Protein AF-A0A9K3L2L5-F1 (afdb_monomer)

Sequence (216 aa):
MDIDNLSIPSSCSAGDVEQVVFTGSSKACSAVPQHVTTTRRAVHFNDDDDTHFVLSRVDYTMEEMSSTWYDRTDLKQMRTTARSEARLLEVGLLHESSTTSVRGLEGRTTEGLKRKRRNRADANNAVFDELDNQEEQGIFDDDALADIYFVFSEHCQATAHMMGMRDANLAKKAAEDMIIDNNGKSELVYTVPLMPNNFVINSLSSPERLVISSAA

Foldseek 3Di:
DDPPDPPDPPPPDPDPPPPPPPPPPDDDDPDDDDDPPPPPPDDDDDPDDDDDDDDDPVRDDPVVLVVDPDDPVRVVVVVVVLLVLLVCVVVVNDDDDPVDDCPPSQCNHPVNVVVVVVLVVQLVVQLVVVVVVCVVVVHDDPVVSVVSSCVSCVVVVVVVVVVVVVVVVVVVVVVVVLVPPPPPDPPPPPPVVPPPPPPPPPPPPDDPDPPDDDDD

Mean predicted aligned error: 14.55 Å

Secondary structure (DSSP, 8-state):
-------------------------------------------PPPS---------GGGS-HHHHHTSSS-HHHHHHHHHHHHHHHHHHHTT-----SS---TT-GGGSHHHHHHHHHHHHHHHHHHHHHHHHHHHHT---HHHHHHHHHHHHHHHHHHHHHHHHHHHHHHHHHHHHTT--TTS------------S-------------------

Solvent-accessible surface area (backbone atoms only — not comparable to full-atom values): 14284 Å² total; per-residue (Å²): 137,84,84,85,76,80,80,73,83,88,71,77,74,85,66,82,75,74,77,79,77,79,80,78,78,82,76,85,78,92,70,88,75,80,84,72,82,68,76,72,88,72,88,76,80,70,92,77,77,88,83,78,89,76,81,53,84,87,73,54,51,72,66,59,60,69,67,45,95,64,57,77,63,52,55,51,47,55,55,48,51,50,48,52,49,17,50,33,40,74,75,66,75,48,66,78,50,100,89,38,75,62,77,89,29,54,73,56,25,70,68,36,40,50,51,55,51,46,49,51,50,54,28,50,48,54,38,49,57,48,51,54,54,28,58,78,68,74,53,87,60,70,64,61,46,51,52,56,34,41,71,54,40,47,66,58,52,53,51,51,51,55,52,50,55,50,51,53,51,51,54,51,49,58,56,55,64,70,68,67,62,76,83,82,69,76,75,82,77,73,68,66,75,74,70,70,92,72,75,72,73,76,72,78,70,74,82,78,79,82,77,82,80,87,77,134

Organism: NCBI:txid303405

pLDDT: mean 78.55, std 21.79, range [32.97, 98.62]

Structure (mmCIF, N/CA/C/O backbone):
data_AF-A0A9K3L2L5-F1
#
_entry.id   AF-A0A9K3L2L5-F1
#
loop_
_atom_site.group_PDB
_atom_site.id
_atom_site.type_symbol
_atom_site.label_atom_id
_atom_site.label_alt_id
_atom_site.label_comp_id
_atom_site.label_asym_id
_atom_site.label_entity_id
_atom_site.label_seq_id
_atom_site.pdbx_PDB_ins_code
_atom_site.Cartn_x
_atom_site.Cartn_y
_atom_site.Cartn_z
_atom_site.occupancy
_atom_site.B_iso_or_equiv
_atom_site.auth_seq_id
_atom_site.auth_comp_id
_atom_site.auth_asym_id
_atom_site.auth_atom_id
_atom_site.pdbx_PDB_model_num
ATOM 1 N N . MET A 1 1 ? 21.023 24.279 -2.230 1.00 39.00 1 MET A N 1
ATOM 2 C CA . MET A 1 1 ? 19.775 24.134 -3.009 1.00 39.00 1 MET A CA 1
ATOM 3 C C . MET A 1 1 ? 18.683 23.939 -1.986 1.00 39.00 1 MET A C 1
ATOM 5 O O . MET A 1 1 ? 18.458 22.820 -1.542 1.00 39.00 1 MET A O 1
ATOM 9 N N . ASP A 1 2 ? 18.133 25.057 -1.536 1.00 32.97 2 ASP A N 1
ATOM 10 C CA . ASP A 1 2 ? 17.200 25.131 -0.419 1.00 32.97 2 ASP A CA 1
ATOM 11 C C . ASP A 1 2 ? 15.801 24.762 -0.923 1.00 32.97 2 ASP A C 1
ATOM 13 O O . ASP A 1 2 ? 15.268 25.410 -1.822 1.00 32.97 2 ASP A O 1
ATOM 17 N N . ILE A 1 3 ? 15.243 23.665 -0.403 1.00 45.94 3 ILE A N 1
ATOM 18 C CA . ILE A 1 3 ? 13.914 23.136 -0.775 1.00 45.94 3 ILE A CA 1
ATOM 19 C C . ILE A 1 3 ? 12.827 23.692 0.173 1.00 45.94 3 ILE A C 1
ATOM 21 O O . ILE A 1 3 ? 11.671 23.279 0.137 1.00 45.94 3 ILE A O 1
ATOM 25 N N . ASP A 1 4 ? 13.158 24.698 0.978 1.00 49.31 4 ASP A N 1
ATOM 26 C CA . ASP A 1 4 ? 12.282 25.217 2.026 1.00 49.31 4 ASP A CA 1
ATOM 27 C C . ASP A 1 4 ? 11.655 26.554 1.617 1.00 49.31 4 ASP A C 1
ATOM 29 O O . ASP A 1 4 ? 11.962 27.586 2.204 1.00 49.31 4 ASP A O 1
ATOM 33 N N . ASN A 1 5 ? 10.802 26.562 0.580 1.00 47.16 5 ASN A N 1
ATOM 34 C CA . ASN A 1 5 ? 9.774 27.611 0.429 1.00 47.16 5 ASN A CA 1
ATOM 35 C C . ASN A 1 5 ? 8.712 27.342 -0.655 1.00 47.16 5 ASN A C 1
ATOM 37 O O . ASN A 1 5 ? 8.360 28.215 -1.449 1.00 47.16 5 ASN A O 1
ATOM 41 N N . LEU A 1 6 ? 8.148 26.133 -0.703 1.00 43.44 6 LEU A N 1
ATOM 42 C CA . LEU A 1 6 ? 6.906 25.926 -1.454 1.00 43.44 6 LEU A CA 1
ATOM 43 C C . LEU A 1 6 ? 5.722 26.358 -0.581 1.00 43.44 6 LEU A C 1
ATOM 45 O O . LEU A 1 6 ? 5.119 25.546 0.116 1.00 43.44 6 LEU A O 1
ATOM 49 N N . SER A 1 7 ? 5.408 27.657 -0.628 1.00 49.59 7 SER A N 1
ATOM 50 C CA . SER A 1 7 ? 4.096 28.179 -0.233 1.00 49.59 7 SER A CA 1
ATOM 51 C C . SER A 1 7 ? 3.025 27.435 -1.025 1.00 49.59 7 SER A C 1
ATOM 53 O O . SER A 1 7 ? 2.866 27.647 -2.226 1.00 49.59 7 SER A O 1
ATOM 55 N N . ILE A 1 8 ? 2.316 26.526 -0.359 1.00 50.62 8 ILE A N 1
ATOM 56 C CA . ILE A 1 8 ? 1.134 25.873 -0.912 1.00 50.62 8 ILE A CA 1
ATOM 57 C C . ILE A 1 8 ? 0.011 26.920 -0.872 1.00 50.62 8 ILE A C 1
ATOM 59 O O . ILE A 1 8 ? -0.345 27.358 0.223 1.00 50.62 8 ILE A O 1
ATOM 63 N N . PRO A 1 9 ? -0.546 27.362 -2.014 1.00 45.41 9 PRO A N 1
ATOM 64 C CA . PRO A 1 9 ? -1.673 28.283 -2.006 1.00 45.41 9 PRO A CA 1
ATOM 65 C C . PRO A 1 9 ? -2.879 27.615 -1.332 1.00 45.41 9 PRO A C 1
ATOM 67 O O . PRO A 1 9 ? -3.476 26.674 -1.852 1.00 45.41 9 PRO A O 1
ATOM 70 N N . SER A 1 10 ? -3.215 28.114 -0.141 1.00 52.44 10 SER A N 1
ATOM 71 C CA . SER A 1 10 ? -4.366 27.725 0.678 1.00 52.44 10 SER A CA 1
ATOM 72 C C . SER A 1 10 ? -5.657 28.359 0.149 1.00 52.44 10 SER A C 1
ATOM 74 O O . SER A 1 10 ? -6.328 29.118 0.845 1.00 52.44 10 SER A O 1
ATOM 76 N N . SER A 1 11 ? -6.013 28.064 -1.097 1.00 43.66 11 SER A N 1
ATOM 77 C CA . SER A 1 11 ? -7.319 28.429 -1.651 1.00 43.66 11 SER A CA 1
ATOM 78 C C . SER A 1 11 ? -8.034 27.182 -2.155 1.00 43.66 11 SER A C 1
ATOM 80 O O . SER A 1 11 ? -8.332 27.038 -3.340 1.00 43.66 11 SER A O 1
ATOM 82 N N . CYS A 1 12 ? -8.300 26.256 -1.237 1.00 42.12 12 CYS A N 1
ATOM 83 C CA . CYS A 1 12 ? -9.402 25.324 -1.407 1.00 42.12 12 CYS A CA 1
ATOM 84 C C . CYS A 1 12 ? -10.672 26.134 -1.135 1.00 42.12 12 CYS A C 1
ATOM 86 O O . CYS A 1 12 ? -11.054 26.315 0.018 1.00 42.12 12 CYS A O 1
ATOM 88 N N . SER A 1 13 ? -11.286 26.684 -2.183 1.00 45.75 13 SER A N 1
ATOM 89 C CA . SER A 1 13 ? -12.682 27.100 -2.097 1.00 45.75 13 SER A CA 1
ATOM 90 C C . SER A 1 13 ? -13.468 25.893 -1.596 1.00 45.75 13 SER A C 1
ATOM 92 O O . SER A 1 13 ? -13.415 24.835 -2.232 1.00 45.75 13 SER A O 1
ATOM 94 N N . ALA A 1 14 ? -14.128 26.033 -0.449 1.00 48.41 14 ALA A N 1
ATOM 95 C CA . ALA A 1 14 ? -15.142 25.100 0.009 1.00 48.41 14 ALA A CA 1
ATOM 96 C C . ALA A 1 14 ? -16.230 25.066 -1.071 1.00 48.41 14 ALA A C 1
ATOM 98 O O . ALA A 1 14 ? -17.111 25.917 -1.103 1.00 48.41 14 ALA A O 1
ATOM 99 N N . GLY A 1 15 ? -16.071 24.170 -2.045 1.00 43.53 15 GLY A N 1
ATOM 100 C CA . GLY A 1 15 ? -17.151 23.807 -2.940 1.00 43.53 15 GLY A CA 1
ATOM 101 C C . GLY A 1 15 ? -18.203 23.149 -2.073 1.00 43.53 15 GLY A C 1
ATOM 102 O O . GLY A 1 15 ? -17.855 22.278 -1.273 1.00 43.53 15 GLY A O 1
ATOM 103 N N . ASP A 1 16 ? -19.432 23.637 -2.197 1.00 42.88 16 ASP A N 1
ATOM 104 C CA . ASP A 1 16 ? -20.616 23.145 -1.513 1.00 42.88 16 ASP A CA 1
ATOM 105 C C . ASP A 1 16 ? -20.567 21.619 -1.412 1.00 42.88 16 ASP A C 1
ATOM 107 O O . ASP A 1 16 ? -20.653 20.898 -2.409 1.00 42.88 16 ASP A O 1
ATOM 111 N N . VAL A 1 17 ? -20.349 21.131 -0.190 1.00 49.31 17 VAL A N 1
ATOM 112 C CA . VAL A 1 17 ? -20.514 19.722 0.139 1.00 49.31 17 VAL A CA 1
ATOM 113 C C . VAL A 1 17 ? -22.011 19.484 0.016 1.00 49.31 17 VAL A C 1
ATOM 115 O O . VAL A 1 17 ? -22.767 19.799 0.933 1.00 49.31 17 VAL A O 1
ATOM 118 N N . GLU A 1 18 ? -22.451 19.011 -1.152 1.00 49.88 18 GLU A N 1
ATOM 119 C CA . GLU A 1 18 ? -23.782 18.439 -1.302 1.00 49.88 18 GLU A CA 1
ATOM 120 C C . GLU A 1 18 ? -23.939 17.403 -0.190 1.00 49.88 18 GLU A C 1
ATOM 122 O O . GLU A 1 18 ? -23.266 16.370 -0.170 1.00 49.88 18 GLU A O 1
ATOM 127 N N . GLN A 1 19 ? -24.793 17.725 0.781 1.00 47.06 19 GLN A N 1
ATOM 128 C CA . GLN A 1 19 ? -25.234 16.782 1.789 1.00 47.06 19 GLN A CA 1
ATOM 129 C C . GLN A 1 19 ? -25.923 15.641 1.045 1.00 47.06 19 GLN A C 1
ATOM 131 O O . GLN A 1 19 ? -27.071 15.761 0.616 1.00 47.06 19 GLN A O 1
ATOM 136 N N . VAL A 1 20 ? -25.210 14.532 0.858 1.00 46.94 20 VAL A N 1
ATOM 137 C CA . VAL A 1 20 ? -25.805 13.287 0.383 1.00 46.94 20 VAL A CA 1
ATOM 138 C C . VAL A 1 20 ? -26.657 12.757 1.531 1.00 46.94 20 VAL A C 1
ATOM 140 O O . VAL A 1 20 ? -26.203 11.995 2.380 1.00 46.94 20 VAL A O 1
ATOM 143 N N . VAL A 1 21 ? -27.906 13.217 1.587 1.00 52.25 21 VAL A N 1
ATOM 144 C CA . VAL A 1 21 ? -28.923 12.703 2.503 1.00 52.25 21 VAL A CA 1
ATOM 145 C C . VAL A 1 21 ? -29.269 11.288 2.041 1.00 52.25 21 VAL A C 1
ATOM 147 O O . VAL A 1 21 ? -30.087 11.085 1.141 1.00 52.25 21 VAL A O 1
ATOM 150 N N . PHE A 1 22 ? -28.615 10.293 2.638 1.00 44.06 22 PHE A N 1
ATOM 151 C CA . PHE A 1 22 ? -28.899 8.885 2.387 1.00 44.06 22 PHE A CA 1
ATOM 152 C C . PHE A 1 22 ? -30.233 8.523 3.059 1.00 44.06 22 PHE A C 1
ATOM 154 O O . PHE A 1 22 ? -30.295 8.100 4.211 1.00 44.06 22 PHE A O 1
ATOM 161 N N . THR A 1 23 ? -31.343 8.731 2.347 1.00 51.81 23 THR A N 1
ATOM 162 C CA . THR A 1 23 ? -32.671 8.267 2.774 1.00 51.81 23 THR A CA 1
ATOM 163 C C . THR A 1 23 ? -32.771 6.755 2.562 1.00 51.81 23 THR A C 1
ATOM 165 O O . THR A 1 23 ? -33.315 6.258 1.577 1.00 51.81 23 THR A O 1
ATOM 168 N N . GLY A 1 24 ? -32.198 5.996 3.497 1.00 45.91 24 GLY A N 1
ATOM 169 C CA . GLY A 1 24 ? -32.316 4.542 3.554 1.00 45.91 24 GLY A CA 1
ATOM 170 C C . GLY A 1 24 ? -33.765 4.116 3.794 1.00 45.91 24 GLY A C 1
ATOM 171 O O . GLY A 1 24 ? -34.228 4.027 4.927 1.00 45.91 24 GLY A O 1
ATOM 172 N N . SER A 1 25 ? -34.498 3.850 2.711 1.00 51.16 25 SER A N 1
ATOM 173 C CA . SER A 1 25 ? -35.815 3.213 2.743 1.00 51.16 25 SER A CA 1
ATOM 174 C C . SER A 1 25 ? -35.661 1.764 3.211 1.00 51.16 25 SER A C 1
ATOM 176 O O . SER A 1 25 ? -35.261 0.879 2.453 1.00 51.16 25 SER A O 1
ATOM 178 N N . SER A 1 26 ? -35.964 1.536 4.488 1.00 48.34 26 SER A N 1
ATOM 179 C CA . SER A 1 26 ? -35.980 0.215 5.111 1.00 48.34 26 SER A CA 1
ATOM 180 C C . SER A 1 26 ? -37.124 -0.625 4.531 1.00 48.34 26 SER A C 1
ATOM 182 O O . SER A 1 26 ? -38.284 -0.519 4.935 1.00 48.34 26 SER A O 1
ATOM 184 N N . LYS A 1 27 ? -36.812 -1.445 3.521 1.00 58.06 27 LYS A N 1
ATOM 185 C CA . LYS A 1 27 ? -37.715 -2.483 3.013 1.00 58.06 27 LYS A CA 1
ATOM 186 C C . LYS A 1 27 ? -37.668 -3.681 3.957 1.00 58.06 27 LYS A C 1
ATOM 188 O O . LYS A 1 27 ? -36.752 -4.497 3.909 1.00 58.06 27 LYS A O 1
ATOM 193 N N . ALA A 1 28 ? -38.699 -3.791 4.788 1.00 54.62 28 ALA A N 1
ATOM 194 C CA . ALA A 1 28 ? -38.970 -4.962 5.606 1.00 54.62 28 ALA A CA 1
ATOM 195 C C . ALA A 1 28 ? -39.345 -6.167 4.720 1.00 54.62 28 ALA A C 1
ATOM 197 O O . ALA A 1 28 ? -40.497 -6.328 4.318 1.00 54.62 28 ALA A O 1
ATOM 198 N N . CYS A 1 29 ? -38.375 -7.034 4.431 1.00 41.88 29 CYS A N 1
ATOM 199 C CA . CYS A 1 29 ? -38.630 -8.389 3.949 1.00 41.88 29 CYS A CA 1
ATOM 200 C C . CYS A 1 29 ? -38.660 -9.335 5.152 1.00 41.88 29 CYS A C 1
ATOM 202 O O . CYS A 1 29 ? -37.635 -9.846 5.595 1.00 41.88 29 CYS A O 1
ATOM 204 N N . SER A 1 30 ? -39.861 -9.550 5.689 1.00 51.34 30 SER A N 1
ATOM 205 C CA . SER A 1 30 ? -40.130 -10.609 6.658 1.00 51.34 30 SER A CA 1
ATOM 206 C C . SER A 1 30 ? -40.211 -11.944 5.914 1.00 51.34 30 SER A C 1
ATOM 208 O O . SER A 1 30 ? -41.239 -12.294 5.339 1.00 51.34 30 SER A O 1
ATOM 210 N N . ALA A 1 31 ? -39.099 -12.671 5.884 1.00 52.88 31 ALA A N 1
ATOM 211 C CA . ALA A 1 31 ? -39.060 -14.076 5.506 1.00 52.88 31 ALA A CA 1
ATOM 212 C C . ALA A 1 31 ? -38.293 -14.816 6.600 1.00 52.88 31 ALA A C 1
ATOM 214 O O . ALA A 1 31 ? -37.100 -14.594 6.784 1.00 52.88 31 ALA A O 1
ATOM 215 N N . VAL A 1 32 ? -39.008 -15.645 7.361 1.00 62.25 32 VAL A N 1
ATOM 216 C CA . VAL A 1 32 ? -38.467 -16.466 8.450 1.00 62.25 32 VAL A CA 1
ATOM 217 C C . VAL A 1 32 ? -37.426 -17.433 7.868 1.00 62.25 32 VAL A C 1
ATOM 219 O O . VAL A 1 32 ? -37.809 -18.332 7.113 1.00 62.25 32 VAL A O 1
ATOM 222 N N . PRO A 1 33 ? -36.123 -17.280 8.178 1.00 55.22 33 PRO A N 1
ATOM 223 C CA . PRO A 1 33 ? -35.098 -18.172 7.663 1.00 55.22 33 PRO A CA 1
ATOM 224 C C . PRO A 1 33 ? -35.129 -19.485 8.442 1.00 55.22 33 PRO A C 1
ATOM 226 O O . PRO A 1 33 ? -35.073 -19.504 9.672 1.00 55.22 33 PRO A O 1
ATOM 229 N N . GLN A 1 34 ? -35.191 -20.597 7.715 1.00 49.12 34 GLN A N 1
ATOM 230 C CA . GLN A 1 34 ? -34.901 -21.912 8.271 1.00 49.12 34 GLN A CA 1
ATOM 231 C C . GLN A 1 34 ? -33.463 -21.913 8.807 1.00 49.12 34 GLN A C 1
ATOM 233 O O . GLN A 1 34 ? -32.537 -21.468 8.131 1.00 49.12 34 GLN A O 1
ATOM 238 N N . HIS A 1 35 ? -33.306 -22.381 10.045 1.00 47.41 35 HIS A N 1
ATOM 239 C CA . HIS A 1 35 ? -32.082 -22.347 10.842 1.00 47.41 35 HIS A CA 1
ATOM 240 C C . HIS A 1 35 ? -31.018 -23.295 10.261 1.00 47.41 35 HIS A C 1
ATOM 242 O O . HIS A 1 35 ? -30.775 -24.381 10.782 1.00 47.41 35 HIS A O 1
ATOM 248 N N . VAL A 1 36 ? -30.382 -22.901 9.156 1.00 57.31 36 VAL A N 1
ATOM 249 C CA . VAL A 1 36 ? -29.142 -23.532 8.703 1.00 57.31 36 VAL A CA 1
ATOM 250 C C . VAL A 1 36 ? -28.110 -23.210 9.775 1.00 57.31 36 VAL A C 1
ATOM 252 O O . VAL A 1 36 ? -27.739 -22.051 9.950 1.00 57.31 36 VAL A O 1
ATOM 255 N N . THR A 1 37 ? -27.677 -24.213 10.537 1.00 58.53 37 THR A N 1
ATOM 256 C CA . THR A 1 37 ? -26.548 -24.085 11.460 1.00 58.53 37 THR A CA 1
ATOM 257 C C . THR A 1 37 ? -25.284 -23.934 10.624 1.00 58.53 37 THR A C 1
ATOM 259 O O . THR A 1 37 ? -24.517 -24.877 10.437 1.00 58.53 37 THR A O 1
ATOM 262 N N . THR A 1 38 ? -25.091 -22.750 10.050 1.00 58.53 38 THR A N 1
ATOM 263 C CA . THR A 1 38 ? -23.788 -22.338 9.563 1.00 58.53 38 THR A CA 1
ATOM 264 C C . THR A 1 38 ? -22.902 -22.342 10.795 1.00 58.53 38 THR A C 1
ATOM 266 O O . THR A 1 38 ? -23.109 -21.582 11.741 1.00 58.53 38 THR A O 1
ATOM 269 N N . THR A 1 39 ? -21.965 -23.286 10.846 1.00 63.22 39 THR A N 1
ATOM 270 C CA . THR A 1 39 ? -20.897 -23.256 11.837 1.00 63.22 39 THR A CA 1
ATOM 271 C C . THR A 1 39 ? -20.236 -21.899 11.676 1.00 63.22 39 THR A C 1
ATOM 273 O O . THR A 1 39 ? -19.575 -21.647 10.662 1.00 63.22 39 THR A O 1
ATOM 276 N N . ARG A 1 40 ? -20.509 -20.984 12.614 1.00 68.88 40 ARG A N 1
ATOM 277 C CA . ARG A 1 40 ? -19.855 -19.682 12.641 1.00 68.88 40 ARG A CA 1
ATOM 278 C C . ARG A 1 40 ? -18.368 -19.983 12.604 1.00 68.88 40 ARG A C 1
ATOM 280 O O . ARG A 1 40 ? -17.887 -20.780 13.406 1.00 68.88 40 ARG A O 1
ATOM 287 N N . ARG A 1 41 ? -17.669 -19.424 11.617 1.00 76.75 41 ARG A N 1
ATOM 288 C CA . ARG A 1 41 ? -16.211 -19.493 11.567 1.00 76.75 41 ARG A CA 1
ATOM 289 C C . ARG A 1 41 ? -15.724 -18.742 12.801 1.00 76.75 41 ARG A C 1
ATOM 291 O O . ARG A 1 41 ? -15.696 -17.519 12.798 1.00 76.75 41 ARG A O 1
ATOM 298 N N . ALA A 1 42 ? -15.478 -19.475 13.877 1.00 79.19 42 ALA A N 1
ATOM 299 C CA . ALA A 1 42 ? -14.925 -18.940 15.102 1.00 79.19 42 ALA A CA 1
ATOM 300 C C . ALA A 1 42 ? -13.406 -18.983 14.962 1.00 79.19 42 ALA A C 1
ATOM 302 O O . ALA A 1 42 ? -12.833 -20.020 14.621 1.00 79.19 42 ALA A O 1
ATOM 303 N N . VAL A 1 43 ? -12.769 -17.837 15.166 1.00 82.25 43 VAL A N 1
ATOM 304 C CA . VAL A 1 43 ? -11.320 -17.770 15.316 1.00 82.25 43 VAL A CA 1
ATOM 305 C C . VAL A 1 43 ? -11.036 -18.178 16.755 1.00 82.25 43 VAL A C 1
ATOM 307 O O . VAL A 1 43 ? -11.447 -17.490 17.685 1.00 82.25 43 VAL A O 1
ATOM 310 N N . HIS A 1 44 ? -10.395 -19.327 16.931 1.00 83.69 44 HIS A N 1
ATOM 311 C CA . HIS A 1 44 ? -9.834 -19.728 18.213 1.00 83.69 44 HIS A CA 1
ATOM 312 C C . HIS A 1 44 ? -8.344 -19.409 18.171 1.00 83.69 44 HIS A C 1
ATOM 314 O O . HIS A 1 44 ? -7.660 -19.794 17.221 1.00 83.69 44 HIS A O 1
ATOM 320 N N . PHE A 1 45 ? -7.860 -18.687 19.173 1.00 83.94 45 PHE A N 1
ATOM 321 C CA . PHE A 1 45 ? -6.429 -18.555 19.396 1.00 83.94 45 PHE A CA 1
ATOM 322 C C . PHE A 1 45 ? -5.934 -19.862 20.014 1.00 83.94 45 PHE A C 1
ATOM 324 O O . PHE A 1 45 ? -6.622 -20.445 20.855 1.00 83.94 45 PHE A O 1
ATOM 331 N N . ASN A 1 46 ? -4.804 -20.364 19.523 1.00 84.12 46 ASN A N 1
ATOM 332 C CA . ASN A 1 46 ? -4.161 -21.518 20.131 1.00 84.12 46 ASN A CA 1
ATOM 333 C C . ASN A 1 46 ? -3.597 -21.080 21.489 1.00 84.12 46 ASN A C 1
ATOM 335 O O . ASN A 1 46 ? -3.064 -19.982 21.579 1.00 84.12 46 ASN A O 1
ATOM 339 N N . ASP A 1 47 ? -3.737 -21.905 22.526 1.00 88.19 47 ASP A N 1
ATOM 340 C CA . ASP A 1 47 ? -3.214 -21.579 23.869 1.00 88.19 47 ASP A CA 1
ATOM 341 C C . ASP A 1 47 ? -1.673 -21.695 23.906 1.00 88.19 47 ASP A C 1
ATOM 343 O O . ASP A 1 47 ? -1.002 -21.100 24.746 1.00 88.19 47 ASP A O 1
ATOM 347 N N . ASP A 1 48 ? -1.110 -22.436 22.944 1.00 86.75 48 ASP A N 1
ATOM 348 C CA . ASP A 1 48 ? 0.325 -22.555 22.711 1.00 86.75 48 ASP A CA 1
ATOM 349 C C . ASP A 1 48 ? 0.796 -21.481 21.714 1.00 86.75 48 ASP A C 1
ATOM 351 O O . ASP A 1 48 ? 0.706 -21.657 20.492 1.00 86.75 48 ASP A O 1
ATOM 355 N N . ASP A 1 49 ? 1.308 -20.368 22.244 1.00 84.31 49 ASP A N 1
ATOM 356 C CA . ASP A 1 49 ? 1.991 -19.334 21.464 1.00 84.31 49 ASP A CA 1
ATOM 357 C C . ASP A 1 49 ? 3.471 -19.707 21.252 1.00 84.31 49 ASP A C 1
ATOM 359 O O . ASP A 1 49 ? 4.311 -19.579 22.150 1.00 84.31 49 ASP A O 1
ATOM 363 N N . ASP A 1 50 ? 3.818 -20.121 20.031 1.00 89.31 50 ASP A N 1
ATOM 364 C CA . ASP A 1 50 ? 5.214 -20.256 19.610 1.00 89.31 50 ASP A CA 1
ATOM 365 C C . ASP A 1 50 ? 5.832 -18.863 19.421 1.00 89.31 50 ASP A C 1
ATOM 367 O O . ASP A 1 50 ? 5.512 -18.118 18.490 1.00 89.31 50 ASP A O 1
ATOM 371 N N . THR A 1 51 ? 6.758 -18.496 20.306 1.00 90.56 51 THR A N 1
ATOM 372 C CA . THR A 1 51 ? 7.525 -17.255 20.167 1.00 90.56 51 THR A CA 1
ATOM 373 C C . THR A 1 51 ? 8.820 -17.518 19.408 1.00 90.56 51 THR A C 1
ATOM 375 O O . THR A 1 51 ? 9.650 -18.342 19.791 1.00 90.56 51 THR A O 1
ATOM 378 N N . HIS A 1 52 ? 9.021 -16.790 18.311 1.00 90.19 52 HIS A N 1
ATOM 379 C CA . HIS A 1 52 ? 10.270 -16.819 17.559 1.00 90.19 52 HIS A CA 1
ATOM 380 C C . HIS A 1 52 ? 11.085 -15.566 17.862 1.00 90.19 52 HIS A C 1
ATOM 382 O O . HIS A 1 52 ? 10.603 -14.441 17.718 1.00 90.19 52 HIS A O 1
ATOM 388 N N . PHE A 1 53 ? 12.347 -15.750 18.241 1.00 92.44 53 PHE A N 1
ATOM 389 C CA . PHE A 1 53 ? 13.274 -14.635 18.378 1.00 92.44 53 PHE A CA 1
ATOM 390 C C . PHE A 1 53 ? 13.655 -14.115 16.993 1.00 92.44 53 PHE A C 1
ATOM 392 O O . PHE A 1 53 ? 14.292 -14.809 16.202 1.00 92.44 53 PHE A O 1
ATOM 399 N N . VAL A 1 54 ? 13.272 -12.874 16.708 1.00 92.62 54 VAL A N 1
ATOM 400 C CA . VAL A 1 54 ? 13.738 -12.151 15.524 1.00 92.62 54 VAL A CA 1
ATOM 401 C C . VAL A 1 54 ? 15.020 -11.418 15.900 1.00 92.62 54 VAL A C 1
ATOM 403 O O . VAL A 1 54 ? 14.998 -10.529 16.750 1.00 92.62 54 VAL A O 1
ATOM 406 N N . LEU A 1 55 ? 16.135 -11.796 15.270 1.00 93.31 55 LEU A N 1
ATOM 407 C CA . LEU A 1 55 ? 17.431 -11.135 15.447 1.00 93.31 55 LEU A CA 1
ATOM 408 C C . LEU A 1 55 ? 17.314 -9.635 15.161 1.00 93.31 55 LEU A C 1
ATOM 410 O O . LEU A 1 55 ? 16.783 -9.227 14.119 1.00 93.31 55 LEU A O 1
ATOM 414 N N . SER A 1 56 ? 17.835 -8.806 16.069 1.00 94.50 56 SER A N 1
ATOM 415 C CA . SER A 1 56 ? 17.904 -7.370 15.829 1.00 94.50 56 SER A CA 1
ATOM 416 C C . SER A 1 56 ? 18.900 -7.087 14.715 1.00 94.50 56 SER A C 1
ATOM 418 O O . SER A 1 56 ? 19.908 -7.769 14.571 1.00 94.50 56 SER A O 1
ATOM 420 N N . ARG A 1 57 ? 18.676 -6.016 13.947 1.00 86.75 57 ARG A N 1
ATOM 421 C CA . ARG A 1 57 ? 19.586 -5.609 12.864 1.00 86.75 57 ARG A CA 1
ATOM 422 C C . ARG A 1 57 ? 21.028 -5.391 13.344 1.00 86.75 57 ARG A C 1
ATOM 424 O O . ARG A 1 57 ? 21.949 -5.550 12.551 1.00 86.75 57 ARG A O 1
ATOM 431 N N . VAL A 1 58 ? 21.210 -4.976 14.598 1.00 93.00 58 VAL A N 1
ATOM 432 C CA . VAL A 1 58 ? 22.540 -4.738 15.187 1.00 93.00 58 VAL A CA 1
ATOM 433 C C . VAL A 1 58 ? 23.273 -6.029 15.551 1.00 93.00 58 VAL A C 1
ATOM 435 O O . VAL A 1 58 ? 24.484 -5.979 15.734 1.00 93.00 58 VAL A O 1
ATOM 438 N N . ASP A 1 59 ? 22.559 -7.155 15.609 1.00 95.62 59 ASP A N 1
ATOM 439 C CA . ASP A 1 59 ? 23.108 -8.467 15.966 1.00 95.62 59 ASP A CA 1
ATOM 440 C C . ASP A 1 59 ? 23.579 -9.260 14.736 1.00 95.62 59 ASP A C 1
ATOM 442 O O . ASP A 1 59 ? 24.196 -10.311 14.883 1.00 95.62 59 ASP A O 1
ATOM 446 N N . TYR A 1 60 ? 23.304 -8.768 13.521 1.00 94.06 60 TYR A N 1
ATOM 447 C CA . TYR A 1 60 ? 23.772 -9.404 12.290 1.00 94.06 60 TYR A CA 1
ATOM 448 C C . TYR A 1 60 ? 25.287 -9.269 12.162 1.00 94.06 60 TYR A C 1
ATOM 450 O O . TYR A 1 60 ? 25.856 -8.185 12.325 1.00 94.06 60 TYR A O 1
ATOM 458 N N . THR A 1 61 ? 25.938 -10.365 11.791 1.00 95.75 61 THR A N 1
ATOM 459 C CA . THR A 1 61 ? 27.357 -10.349 11.443 1.00 95.75 61 THR A CA 1
ATOM 460 C C . THR A 1 61 ? 27.589 -9.542 10.164 1.00 95.75 61 THR A C 1
ATOM 462 O O . THR A 1 61 ? 26.710 -9.403 9.310 1.00 95.75 61 THR A O 1
ATOM 465 N N . MET A 1 62 ? 28.806 -9.021 9.986 1.00 93.81 62 MET A N 1
ATOM 466 C CA . MET A 1 62 ? 29.166 -8.288 8.765 1.00 93.81 62 MET A CA 1
ATOM 467 C C . MET A 1 62 ? 29.019 -9.151 7.502 1.00 93.81 62 MET A C 1
ATOM 469 O O . MET A 1 62 ? 28.648 -8.628 6.452 1.00 93.81 62 MET A O 1
ATOM 473 N N . GLU A 1 63 ? 29.264 -10.460 7.608 1.00 94.94 63 GLU A N 1
ATOM 474 C CA . GLU A 1 63 ? 29.092 -11.424 6.516 1.00 94.94 63 GLU A CA 1
ATOM 475 C C . GLU A 1 63 ? 27.619 -11.550 6.112 1.00 94.94 63 GLU A C 1
ATOM 477 O O . GLU A 1 63 ? 27.292 -11.400 4.932 1.00 94.94 63 GLU A O 1
ATOM 482 N N . GLU A 1 64 ? 26.712 -11.721 7.078 1.00 93.88 64 GLU A N 1
ATOM 483 C CA . GLU A 1 64 ? 25.269 -11.764 6.816 1.00 93.88 64 GLU A CA 1
ATOM 484 C C . GLU A 1 64 ? 24.762 -10.433 6.259 1.00 93.88 64 GLU A C 1
ATOM 486 O O . GLU A 1 64 ? 24.000 -10.421 5.294 1.00 93.88 64 GLU A O 1
ATOM 491 N N . MET A 1 65 ? 25.229 -9.304 6.806 1.00 91.31 65 MET A N 1
ATOM 492 C CA . MET A 1 65 ? 24.900 -7.975 6.285 1.00 91.31 65 MET A CA 1
ATOM 493 C C . MET A 1 65 ? 25.355 -7.810 4.830 1.00 91.31 65 MET A C 1
ATOM 495 O O . MET A 1 65 ? 24.604 -7.272 4.017 1.00 91.31 65 MET A O 1
ATOM 499 N N . SER A 1 66 ? 26.556 -8.284 4.485 1.00 91.75 66 SER A N 1
ATOM 500 C CA . SER A 1 66 ? 27.073 -8.257 3.110 1.00 91.75 66 SER A CA 1
ATOM 501 C C . SER A 1 66 ? 26.364 -9.239 2.172 1.00 91.75 66 SER A C 1
ATOM 503 O O . SER A 1 66 ? 26.331 -9.014 0.968 1.00 91.75 66 SER A O 1
ATOM 505 N N . SER A 1 67 ? 25.749 -10.282 2.732 1.00 92.88 67 SER A N 1
ATOM 506 C CA . SER A 1 67 ? 24.954 -11.280 2.008 1.00 92.88 67 SER A CA 1
ATOM 507 C C . SER A 1 67 ? 23.487 -10.864 1.839 1.00 92.88 67 SER A C 1
ATOM 509 O O . SER A 1 67 ? 22.676 -11.630 1.316 1.00 92.88 67 SER A O 1
ATOM 511 N N . THR A 1 68 ? 23.109 -9.664 2.294 1.00 93.25 68 THR A N 1
ATOM 512 C CA . THR A 1 68 ? 21.763 -9.138 2.051 1.00 93.25 68 THR A CA 1
ATOM 513 C C . THR A 1 68 ? 21.562 -8.826 0.569 1.00 93.25 68 THR A C 1
ATOM 515 O O . THR A 1 68 ? 22.482 -8.429 -0.136 1.00 93.25 68 THR A O 1
ATOM 518 N N . TRP A 1 69 ? 20.332 -9.005 0.087 1.00 94.50 69 TRP A N 1
ATOM 519 C CA . TRP A 1 69 ? 20.007 -8.849 -1.336 1.00 94.50 69 TRP A CA 1
ATOM 520 C C . TRP A 1 69 ? 20.112 -7.403 -1.832 1.00 94.50 69 TRP A C 1
ATOM 522 O O . TRP A 1 69 ? 20.314 -7.185 -3.021 1.00 94.50 69 TRP A O 1
ATOM 532 N N . TYR A 1 70 ? 19.940 -6.430 -0.933 1.00 94.69 70 TYR A N 1
ATOM 533 C CA . TYR A 1 70 ? 19.968 -5.006 -1.250 1.00 94.69 70 TYR A CA 1
ATOM 534 C C . TYR A 1 70 ? 20.631 -4.234 -0.122 1.00 94.69 70 TYR A C 1
ATOM 536 O O . TYR A 1 70 ? 20.254 -4.380 1.048 1.00 94.69 70 TYR A O 1
ATOM 544 N N . ASP A 1 71 ? 21.551 -3.345 -0.475 1.00 91.31 71 ASP A N 1
ATOM 545 C CA . ASP A 1 71 ? 22.162 -2.445 0.487 1.00 91.31 71 ASP A CA 1
ATOM 546 C C . ASP A 1 71 ? 21.311 -1.168 0.705 1.00 91.31 71 ASP A C 1
ATOM 548 O O . ASP A 1 71 ? 20.197 -0.985 0.195 1.00 91.31 71 ASP A O 1
ATOM 552 N N . ARG A 1 72 ? 21.808 -0.235 1.529 1.00 90.31 72 ARG A N 1
ATOM 553 C CA . ARG A 1 72 ? 21.113 1.047 1.763 1.00 90.31 72 ARG A CA 1
ATOM 554 C C . ARG A 1 72 ? 21.069 1.930 0.510 1.00 90.31 72 ARG A C 1
ATOM 556 O O . ARG A 1 72 ? 20.142 2.737 0.382 1.00 90.31 72 ARG A O 1
ATOM 563 N N . THR A 1 73 ? 22.073 1.823 -0.350 1.00 95.06 73 THR A N 1
ATOM 564 C CA . THR A 1 73 ? 22.226 2.586 -1.589 1.00 95.06 73 THR A CA 1
ATOM 565 C C . THR A 1 73 ? 21.209 2.114 -2.618 1.00 95.06 73 THR A C 1
ATOM 567 O O . THR A 1 73 ? 20.452 2.943 -3.122 1.00 95.06 73 THR A O 1
ATOM 570 N N . ASP A 1 74 ? 21.091 0.803 -2.815 1.00 95.62 74 ASP A N 1
ATOM 571 C CA . ASP A 1 74 ? 20.124 0.134 -3.681 1.00 95.62 74 ASP A CA 1
ATOM 572 C C . ASP A 1 74 ? 18.705 0.535 -3.294 1.00 95.62 74 ASP A C 1
ATOM 574 O O . ASP A 1 74 ? 17.948 1.068 -4.104 1.00 95.62 74 ASP A O 1
ATOM 578 N N . LEU A 1 75 ? 18.354 0.408 -2.010 1.00 94.75 75 LEU A N 1
ATOM 579 C CA . LEU A 1 75 ? 17.030 0.796 -1.522 1.00 94.75 75 LEU A CA 1
ATOM 580 C C . LEU A 1 75 ? 16.742 2.289 -1.743 1.00 94.75 75 LEU A C 1
ATOM 582 O O . LEU A 1 75 ? 15.600 2.680 -2.010 1.00 94.75 75 LEU A O 1
ATOM 586 N N . LYS A 1 76 ? 17.755 3.155 -1.620 1.00 96.50 76 LYS A N 1
ATOM 587 C CA . LYS A 1 76 ? 17.619 4.590 -1.910 1.00 96.50 76 LYS A CA 1
ATOM 588 C C . LYS A 1 76 ? 17.441 4.836 -3.409 1.00 96.50 76 LYS A C 1
ATOM 590 O O . LYS A 1 76 ? 16.609 5.672 -3.778 1.00 96.50 76 LYS A O 1
ATOM 595 N N . GLN A 1 77 ? 18.178 4.119 -4.251 1.00 96.75 77 GLN A N 1
ATOM 596 C CA . GLN A 1 77 ? 18.065 4.182 -5.701 1.00 96.75 77 GLN A CA 1
ATOM 597 C C . GLN A 1 77 ? 16.681 3.715 -6.146 1.00 96.75 77 GLN A C 1
ATOM 599 O O . GLN A 1 77 ? 15.980 4.499 -6.773 1.00 96.75 77 GLN A O 1
ATOM 604 N N . MET A 1 78 ? 16.210 2.548 -5.701 1.00 95.12 78 MET A N 1
ATOM 605 C CA . MET A 1 78 ? 14.864 2.035 -5.985 1.00 95.12 78 MET A CA 1
ATOM 606 C C . MET A 1 78 ? 13.769 3.049 -5.630 1.00 95.12 78 MET A C 1
ATOM 608 O O . MET A 1 78 ? 12.865 3.306 -6.422 1.00 95.12 78 MET A O 1
ATOM 612 N N . ARG A 1 79 ? 13.860 3.699 -4.458 1.00 95.81 79 ARG A N 1
ATOM 613 C CA . ARG A 1 79 ? 12.908 4.762 -4.073 1.00 95.81 79 ARG A CA 1
ATOM 614 C C . ARG A 1 79 ? 12.972 5.974 -4.996 1.00 95.81 79 ARG A C 1
ATOM 616 O O . ARG A 1 79 ? 11.947 6.619 -5.212 1.00 95.81 79 ARG A O 1
ATOM 623 N N . THR A 1 80 ? 14.164 6.334 -5.457 1.00 96.62 80 THR A N 1
ATOM 624 C CA . THR A 1 80 ? 14.375 7.481 -6.345 1.00 96.62 80 THR A CA 1
ATOM 625 C C . THR A 1 80 ? 13.840 7.171 -7.739 1.00 96.62 80 THR A C 1
ATOM 627 O O . THR A 1 80 ? 13.060 7.966 -8.255 1.00 96.62 80 THR A O 1
ATOM 630 N N . THR A 1 81 ? 14.145 5.985 -8.269 1.00 95.94 81 THR A N 1
ATOM 631 C CA . THR A 1 81 ? 13.632 5.460 -9.539 1.00 95.94 81 THR A CA 1
ATOM 632 C C . THR A 1 81 ? 12.106 5.418 -9.547 1.00 95.94 81 THR A C 1
ATOM 634 O O . THR A 1 81 ? 11.486 6.052 -10.395 1.00 95.94 81 THR A O 1
ATOM 637 N N . ALA A 1 82 ? 11.479 4.816 -8.531 1.00 96.19 82 ALA A N 1
ATOM 638 C CA . ALA A 1 82 ? 10.018 4.759 -8.441 1.00 96.19 82 ALA A CA 1
ATOM 639 C C . ALA A 1 82 ? 9.370 6.159 -8.380 1.00 96.19 82 ALA A C 1
ATOM 641 O O . ALA A 1 82 ? 8.271 6.377 -8.884 1.00 96.19 82 ALA A O 1
ATOM 642 N N . ARG A 1 83 ? 10.042 7.145 -7.766 1.00 96.25 83 ARG A N 1
ATOM 643 C CA . ARG A 1 83 ? 9.566 8.539 -7.754 1.00 96.25 83 ARG A CA 1
ATOM 644 C C . ARG A 1 83 ? 9.705 9.208 -9.119 1.00 96.25 83 ARG A C 1
ATOM 646 O O . ARG A 1 83 ? 8.801 9.946 -9.502 1.00 96.25 83 ARG A O 1
ATOM 653 N N . SER A 1 84 ? 10.815 9.004 -9.827 1.00 97.12 84 SER A N 1
ATOM 654 C CA . SER A 1 84 ? 10.980 9.553 -11.177 1.00 97.12 84 SER A CA 1
ATOM 655 C C . SER A 1 84 ? 10.005 8.920 -12.162 1.00 97.12 84 SER A C 1
ATOM 657 O O . SER A 1 84 ? 9.395 9.642 -12.940 1.00 97.12 84 SER A O 1
ATOM 659 N N . GLU A 1 85 ? 9.786 7.609 -12.084 1.00 97.50 85 GLU A N 1
ATOM 660 C CA . GLU A 1 85 ? 8.820 6.894 -12.924 1.00 97.50 85 GLU A CA 1
ATOM 661 C C . GLU A 1 85 ? 7.391 7.368 -12.672 1.00 97.50 85 GLU A C 1
ATOM 663 O O . GLU A 1 85 ? 6.665 7.641 -13.622 1.00 97.50 85 GLU A O 1
ATOM 668 N N . ALA A 1 86 ? 7.005 7.571 -11.407 1.00 97.62 86 ALA A N 1
ATOM 669 C CA . ALA A 1 86 ? 5.701 8.142 -11.082 1.00 97.62 86 ALA A CA 1
ATOM 670 C C . ALA A 1 86 ? 5.507 9.538 -11.701 1.00 97.62 86 ALA A C 1
ATOM 672 O O . ALA A 1 86 ? 4.430 9.829 -12.209 1.00 97.62 86 ALA A O 1
ATOM 673 N N . ARG A 1 87 ? 6.548 10.382 -11.726 1.00 97.38 87 ARG A N 1
ATOM 674 C CA . ARG A 1 87 ? 6.490 11.691 -12.402 1.00 97.38 87 ARG A CA 1
ATOM 675 C C . ARG A 1 87 ? 6.386 11.552 -13.920 1.00 97.38 87 ARG A C 1
ATOM 677 O O . ARG A 1 87 ? 5.637 12.291 -14.547 1.00 97.38 87 ARG A O 1
ATOM 684 N N . LEU A 1 88 ? 7.119 10.614 -14.522 1.00 97.69 88 LEU A N 1
ATOM 685 C CA . LEU A 1 88 ? 7.016 10.340 -15.959 1.00 97.69 88 LEU A CA 1
ATOM 686 C C . LEU A 1 88 ? 5.620 9.829 -16.334 1.00 97.69 88 LEU A C 1
ATOM 688 O O . LEU A 1 88 ? 5.107 10.197 -17.388 1.00 97.69 88 LEU A O 1
ATOM 692 N N . LEU A 1 89 ? 4.995 9.031 -15.465 1.00 97.56 89 LEU A N 1
ATOM 693 C CA . LEU A 1 89 ? 3.618 8.569 -15.624 1.00 97.56 89 LEU A CA 1
ATOM 694 C C . LEU A 1 89 ? 2.623 9.738 -15.592 1.00 97.56 89 LEU A C 1
ATOM 696 O O . LEU A 1 89 ? 1.737 9.803 -16.434 1.00 97.56 89 LEU A O 1
ATOM 700 N N . GLU A 1 90 ? 2.795 10.694 -14.676 1.00 97.38 90 GLU A N 1
ATOM 701 C CA . GLU A 1 90 ? 1.936 11.887 -14.584 1.00 97.38 90 GLU A CA 1
ATOM 702 C C . GLU A 1 90 ? 2.020 12.798 -15.808 1.00 97.38 90 GLU A C 1
ATOM 704 O O . GLU A 1 90 ? 1.010 13.351 -16.235 1.00 97.38 90 GLU A O 1
ATOM 709 N N . VAL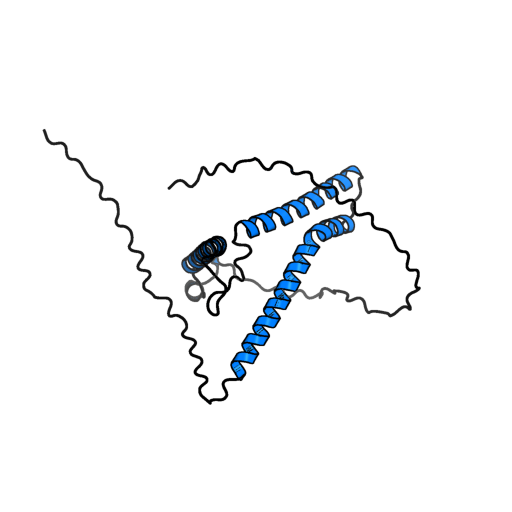 A 1 91 ? 3.216 12.948 -16.383 1.00 97.81 91 VAL A N 1
ATOM 710 C CA . VAL A 1 91 ? 3.425 13.733 -17.612 1.00 97.81 91 VAL A CA 1
ATOM 711 C C . VAL A 1 91 ? 2.958 12.959 -18.858 1.00 97.81 91 VAL A C 1
ATOM 713 O O . VAL A 1 91 ? 2.909 13.518 -19.950 1.00 97.81 91 VAL A O 1
ATOM 716 N N . GLY A 1 92 ? 2.591 11.680 -18.719 1.00 96.69 92 GLY A N 1
ATOM 717 C CA . GLY A 1 92 ? 2.185 10.824 -19.835 1.00 96.69 92 GLY A CA 1
ATOM 718 C C . GLY A 1 92 ? 3.355 10.386 -20.717 1.00 96.69 92 GLY A C 1
ATOM 719 O O . GLY A 1 92 ? 3.164 10.086 -21.888 1.00 96.69 92 GLY A O 1
ATOM 720 N N . LEU A 1 93 ? 4.581 10.378 -20.185 1.00 97.38 93 LEU A N 1
ATOM 721 C CA . LEU A 1 93 ? 5.769 9.881 -20.889 1.00 97.38 93 LEU A CA 1
ATOM 722 C C . LEU A 1 93 ? 6.031 8.400 -20.608 1.00 97.38 93 LEU A C 1
ATOM 724 O O . LEU A 1 93 ? 6.592 7.707 -21.455 1.00 97.38 93 LEU A O 1
ATOM 728 N N . LEU A 1 94 ? 5.615 7.905 -19.440 1.00 96.38 94 LEU A N 1
ATOM 729 C CA . LEU A 1 94 ? 5.671 6.485 -19.106 1.00 96.38 94 LEU A CA 1
ATOM 730 C C . LEU A 1 94 ? 4.318 5.835 -19.405 1.00 96.38 94 LEU A C 1
ATOM 732 O O . LEU A 1 94 ? 3.302 6.229 -18.837 1.00 96.38 94 LEU A O 1
ATOM 736 N N . HIS A 1 95 ? 4.325 4.825 -20.271 1.00 94.69 95 HIS A N 1
ATOM 737 C CA . HIS A 1 95 ? 3.152 4.022 -20.599 1.00 94.69 95 HIS A CA 1
ATOM 738 C C . HIS A 1 95 ? 3.354 2.576 -20.143 1.00 94.69 95 HIS A C 1
ATOM 740 O O . HIS A 1 95 ? 4.484 2.096 -20.015 1.00 94.69 95 HIS A O 1
ATOM 746 N N . GLU A 1 96 ? 2.246 1.882 -19.896 1.00 92.94 96 GLU A N 1
ATOM 747 C CA . GLU A 1 96 ? 2.267 0.449 -19.622 1.00 92.94 96 GLU A CA 1
ATOM 748 C C . GLU A 1 96 ? 2.741 -0.300 -20.877 1.00 92.94 96 GLU A C 1
ATOM 750 O O . GLU A 1 96 ? 2.205 -0.109 -21.970 1.00 92.94 96 GLU A O 1
ATOM 755 N N . SER A 1 97 ? 3.788 -1.109 -20.729 1.00 91.44 97 SER A N 1
ATOM 756 C CA . SER A 1 97 ? 4.382 -1.913 -21.798 1.00 91.44 97 SER A CA 1
ATOM 757 C C . SER A 1 97 ? 4.749 -3.302 -21.270 1.00 91.44 97 SER A C 1
ATOM 759 O O . SER A 1 97 ? 4.610 -3.579 -20.080 1.00 91.44 97 SER A O 1
ATOM 761 N N . SER A 1 98 ? 5.242 -4.191 -22.135 1.00 83.88 98 SER A N 1
ATOM 762 C CA . SER A 1 98 ? 5.697 -5.523 -21.711 1.00 83.88 98 SER A CA 1
ATOM 763 C C . SER A 1 98 ? 6.874 -5.479 -20.729 1.00 83.88 98 SER A C 1
ATOM 765 O O . SER A 1 98 ? 7.059 -6.420 -19.963 1.00 83.88 98 SER A O 1
ATOM 767 N N . THR A 1 99 ? 7.660 -4.398 -20.733 1.00 85.69 99 THR A N 1
ATOM 768 C CA . THR A 1 99 ? 8.832 -4.228 -19.862 1.00 85.69 99 THR A CA 1
ATOM 769 C C . THR A 1 99 ? 8.598 -3.238 -18.725 1.00 85.69 99 THR A C 1
ATOM 771 O O . THR A 1 99 ? 9.337 -3.257 -17.742 1.00 85.69 99 THR A O 1
ATOM 774 N N . THR A 1 100 ? 7.577 -2.383 -18.831 1.00 89.69 100 THR A N 1
ATOM 775 C CA . THR A 1 100 ? 7.272 -1.337 -17.848 1.00 89.69 100 THR A CA 1
ATOM 776 C C . THR A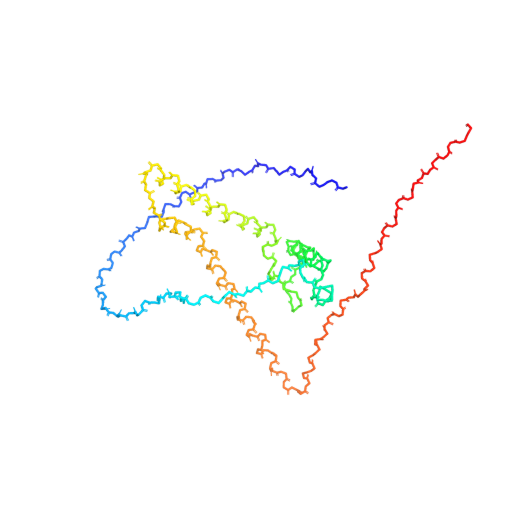 1 100 ? 5.856 -1.488 -17.319 1.00 89.69 100 THR A C 1
ATOM 778 O O . THR A 1 100 ? 4.881 -1.332 -18.053 1.00 89.69 100 THR A O 1
ATOM 781 N N . SER A 1 101 ? 5.733 -1.728 -16.014 1.00 92.19 101 SER A N 1
ATOM 782 C CA . SER A 1 101 ? 4.437 -1.738 -15.341 1.00 92.19 101 SER A CA 1
ATOM 783 C C . SER A 1 101 ? 4.199 -0.421 -14.612 1.00 92.19 101 SER A C 1
ATOM 785 O O . SER A 1 101 ? 5.074 0.093 -13.921 1.00 92.19 101 SER A O 1
ATOM 787 N N . VAL A 1 102 ? 2.984 0.109 -14.741 1.00 95.31 102 VAL A N 1
ATOM 788 C CA . VAL A 1 102 ? 2.513 1.262 -13.955 1.00 95.31 102 VAL A CA 1
ATOM 789 C C . VAL A 1 102 ? 2.043 0.849 -12.555 1.00 95.31 102 VAL A C 1
ATOM 791 O O . VAL A 1 102 ? 1.809 1.696 -11.688 1.00 95.31 102 VAL A O 1
ATOM 794 N N . ARG A 1 103 ? 1.915 -0.462 -12.321 1.00 94.50 103 ARG A N 1
ATOM 795 C CA . ARG A 1 103 ? 1.479 -1.049 -11.060 1.00 94.50 103 ARG A CA 1
ATOM 796 C C . ARG A 1 103 ? 2.488 -0.759 -9.951 1.00 94.50 103 ARG A C 1
ATOM 798 O O . ARG A 1 103 ? 3.687 -0.947 -10.118 1.00 94.50 103 ARG A O 1
ATOM 805 N N . GLY A 1 104 ? 2.005 -0.306 -8.798 1.00 94.25 104 GLY A N 1
ATOM 806 C CA . GLY A 1 104 ? 2.840 0.095 -7.663 1.00 94.25 104 GLY A CA 1
ATOM 807 C C . GLY A 1 104 ? 3.255 1.571 -7.679 1.00 94.25 104 GLY A C 1
ATOM 808 O O . GLY A 1 104 ? 3.759 2.074 -6.667 1.00 94.25 104 GLY A O 1
ATOM 809 N N . LEU A 1 105 ? 2.995 2.297 -8.774 1.00 96.88 105 LEU A N 1
ATOM 810 C CA . LEU A 1 105 ? 3.221 3.742 -8.869 1.00 96.88 105 LEU A CA 1
ATOM 811 C C . LEU A 1 105 ? 1.974 4.564 -8.526 1.00 96.88 105 LEU A C 1
ATOM 813 O O . LEU A 1 105 ? 2.086 5.774 -8.322 1.00 96.88 105 LEU A O 1
ATOM 817 N N . GLU A 1 106 ? 0.797 3.946 -8.385 1.00 95.62 106 GLU A N 1
ATOM 818 C CA . GLU A 1 106 ? -0.469 4.657 -8.176 1.00 95.62 106 GLU A CA 1
ATOM 819 C C . GLU A 1 106 ? -0.386 5.543 -6.931 1.00 95.62 106 GLU A C 1
ATOM 821 O O . GLU A 1 106 ? -0.661 6.736 -6.991 1.00 95.62 106 GLU A O 1
ATOM 826 N N . GLY A 1 107 ? 0.109 4.987 -5.821 1.00 95.94 107 GLY A N 1
ATOM 827 C CA . GLY A 1 107 ? 0.330 5.705 -4.564 1.00 95.94 107 GLY A CA 1
ATOM 828 C C . GLY A 1 107 ? 1.602 6.557 -4.519 1.00 95.94 107 GLY A C 1
ATOM 829 O O . GLY A 1 107 ? 1.982 6.989 -3.430 1.00 95.94 107 GLY A O 1
ATOM 830 N N . ARG A 1 108 ? 2.292 6.741 -5.651 1.00 96.56 108 ARG A N 1
ATOM 831 C CA . ARG A 1 108 ? 3.476 7.603 -5.815 1.00 96.56 108 ARG A CA 1
ATOM 832 C C . ARG A 1 108 ? 3.197 8.832 -6.676 1.00 96.56 108 ARG A C 1
ATOM 834 O O . ARG A 1 108 ? 3.934 9.806 -6.546 1.00 96.56 108 ARG A O 1
ATOM 841 N N . THR A 1 109 ? 2.141 8.804 -7.485 1.00 97.50 109 THR A N 1
ATOM 842 C CA . THR A 1 109 ? 1.610 9.994 -8.163 1.00 97.50 109 THR A CA 1
ATOM 843 C C . THR A 1 109 ? 1.055 10.998 -7.147 1.00 97.50 109 THR A C 1
ATOM 845 O O . THR A 1 109 ? 0.562 10.623 -6.083 1.00 97.50 109 THR A O 1
ATOM 848 N N . THR A 1 110 ? 1.107 12.280 -7.472 1.00 97.31 110 THR A N 1
ATOM 849 C CA . THR A 1 110 ? 0.518 13.410 -6.749 1.00 97.31 110 THR A CA 1
ATOM 850 C C . THR A 1 110 ? -0.962 13.174 -6.472 1.00 97.31 110 THR A C 1
ATOM 852 O O . THR A 1 110 ? -1.389 13.281 -5.321 1.00 97.31 110 THR A O 1
ATOM 855 N N . GLU A 1 111 ? -1.735 12.771 -7.485 1.00 97.25 111 GLU A N 1
ATOM 856 C CA . GLU A 1 111 ? -3.165 12.481 -7.326 1.00 97.25 111 GLU A CA 1
ATOM 857 C C . GLU A 1 111 ? -3.415 11.264 -6.432 1.00 97.25 111 GLU A C 1
ATOM 859 O O . GLU A 1 111 ? -4.278 11.301 -5.551 1.00 97.25 111 GLU A O 1
ATOM 864 N N . GLY A 1 112 ? -2.628 10.196 -6.577 1.00 96.62 112 GLY A N 1
ATOM 865 C CA . GLY A 1 112 ? -2.731 9.035 -5.698 1.00 96.62 112 GLY A CA 1
ATOM 866 C C . GLY A 1 112 ? -2.331 9.335 -4.253 1.00 96.62 112 GLY A C 1
ATOM 867 O O . GLY A 1 112 ? -3.006 8.881 -3.327 1.00 96.62 112 GLY A O 1
ATOM 868 N N . LEU A 1 113 ? -1.291 10.149 -4.032 1.00 96.88 113 LEU A N 1
ATOM 869 C CA . LEU A 1 113 ? -0.915 10.642 -2.703 1.00 96.88 113 LEU A CA 1
ATOM 870 C C . LEU A 1 113 ? -2.040 11.471 -2.089 1.00 96.88 113 LEU A C 1
ATOM 872 O O . LEU A 1 113 ? -2.381 11.263 -0.924 1.00 96.88 113 LEU A O 1
ATOM 876 N N . LYS A 1 114 ? -2.608 12.405 -2.859 1.00 97.88 114 LYS A N 1
ATOM 877 C CA . LYS A 1 114 ? -3.702 13.277 -2.424 1.00 97.88 114 LYS A CA 1
ATOM 878 C C . LYS A 1 114 ? -4.928 12.457 -2.041 1.00 97.88 114 LYS A C 1
ATOM 880 O O . LYS A 1 114 ? -5.441 12.629 -0.940 1.00 97.88 114 LYS A O 1
ATOM 885 N N . ARG A 1 115 ? -5.334 11.511 -2.891 1.00 97.44 115 ARG A N 1
ATOM 886 C CA . ARG A 1 115 ? -6.445 10.586 -2.628 1.00 97.44 115 ARG A CA 1
ATOM 887 C C . ARG A 1 115 ? -6.204 9.748 -1.376 1.00 97.44 115 ARG A C 1
ATOM 889 O O . ARG A 1 115 ? -7.056 9.702 -0.501 1.00 97.44 115 ARG A O 1
ATOM 896 N N . LYS A 1 116 ? -5.018 9.145 -1.243 1.00 96.62 116 LYS A N 1
ATOM 897 C CA . LYS A 1 116 ? -4.649 8.340 -0.068 1.00 96.62 116 LYS A CA 1
ATOM 898 C C . LYS A 1 116 ? -4.654 9.157 1.225 1.00 96.62 116 LYS A C 1
ATOM 900 O O . LYS A 1 116 ? -5.086 8.651 2.255 1.00 96.62 116 LYS A O 1
ATOM 905 N N . ARG A 1 117 ? -4.139 10.391 1.191 1.00 97.62 117 ARG A N 1
ATOM 906 C CA . ARG A 1 117 ? -4.149 11.298 2.349 1.00 97.62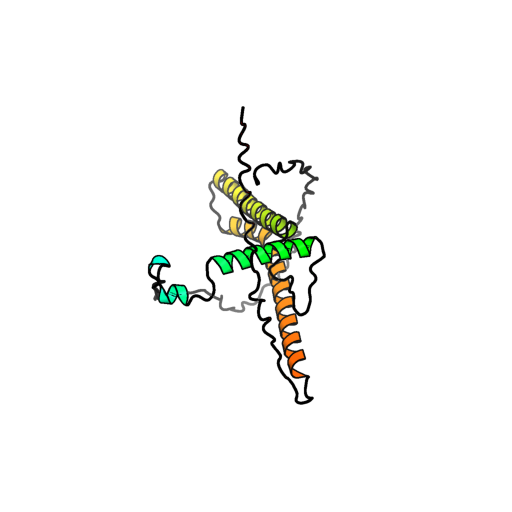 117 ARG A CA 1
ATOM 907 C C . ARG A 1 117 ? -5.569 11.693 2.726 1.00 97.62 117 ARG A C 1
ATOM 909 O O . ARG A 1 117 ? -5.893 11.608 3.900 1.00 97.62 117 ARG A O 1
ATOM 916 N N . ARG A 1 118 ? -6.388 12.062 1.739 1.00 97.56 118 ARG A N 1
ATOM 917 C CA . ARG A 1 118 ? -7.793 12.421 1.940 1.00 97.56 118 ARG A CA 1
ATOM 918 C C . ARG A 1 118 ? -8.575 11.275 2.573 1.00 97.56 118 ARG A C 1
ATOM 920 O O . ARG A 1 118 ? -9.057 11.450 3.673 1.00 97.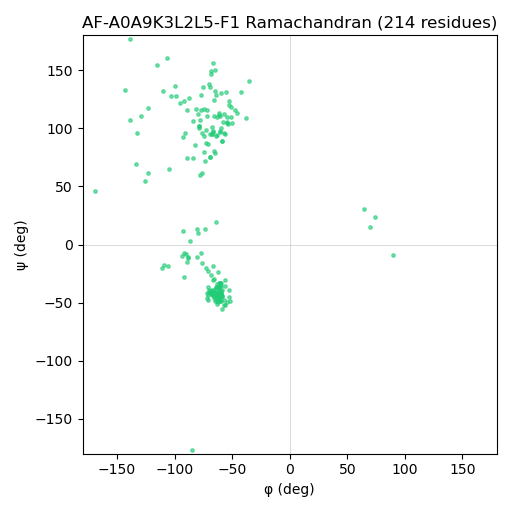56 118 ARG A O 1
ATOM 927 N N . ASN A 1 119 ? -8.566 10.082 1.974 1.00 97.44 119 ASN A N 1
ATOM 928 C CA . ASN A 1 119 ? -9.30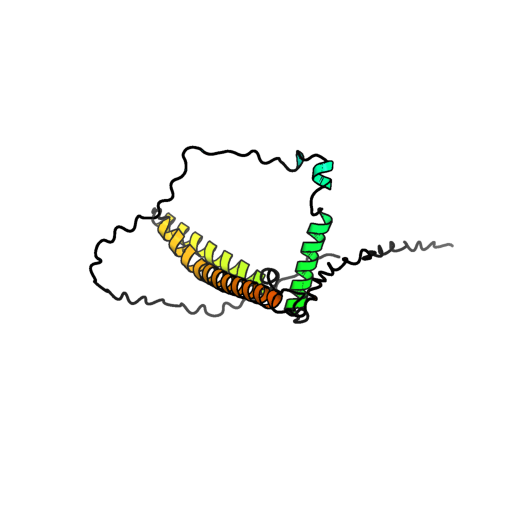9 8.937 2.516 1.00 97.44 119 ASN A CA 1
ATOM 929 C C . ASN A 1 119 ? -8.923 8.613 3.972 1.00 97.44 119 ASN A C 1
ATOM 931 O O . ASN A 1 119 ? -9.770 8.224 4.762 1.00 97.44 119 ASN A O 1
ATOM 935 N N . ARG A 1 120 ? -7.641 8.773 4.337 1.00 97.62 120 ARG A N 1
ATOM 936 C CA . ARG A 1 120 ? -7.185 8.593 5.726 1.00 97.62 120 ARG A CA 1
ATOM 937 C C . ARG A 1 120 ? -7.666 9.703 6.650 1.00 97.62 120 ARG A C 1
ATOM 939 O O . ARG A 1 120 ? -8.036 9.411 7.775 1.00 97.62 120 ARG A O 1
ATOM 946 N N . ALA A 1 121 ? -7.589 10.953 6.199 1.00 98.00 121 ALA A N 1
ATOM 947 C CA . ALA A 1 121 ? -8.050 12.092 6.978 1.00 98.00 121 ALA A CA 1
ATOM 948 C C . ALA A 1 121 ? -9.557 11.994 7.224 1.00 98.00 121 ALA A C 1
ATOM 950 O O . ALA A 1 121 ? -9.972 12.088 8.367 1.00 98.00 121 ALA A O 1
ATOM 951 N N . ASP A 1 122 ? -10.341 11.708 6.185 1.00 97.81 122 ASP A N 1
ATOM 952 C CA . ASP A 1 122 ? -11.796 11.592 6.273 1.00 97.81 122 ASP A CA 1
ATOM 953 C C . ASP A 1 122 ? -12.204 10.462 7.234 1.00 97.81 122 ASP A C 1
ATOM 955 O O . ASP A 1 122 ? -12.999 10.691 8.139 1.00 97.81 122 ASP A O 1
ATOM 959 N N . ALA A 1 123 ? -11.592 9.275 7.110 1.00 97.88 123 ALA A N 1
ATOM 960 C CA . ALA A 1 123 ? -11.860 8.155 8.013 1.00 97.88 123 ALA A CA 1
ATOM 961 C C . ALA A 1 123 ? -11.473 8.462 9.471 1.00 97.88 123 ALA A C 1
ATOM 963 O O . ALA A 1 123 ? -12.217 8.130 10.387 1.00 97.88 123 ALA A O 1
ATOM 964 N N . ASN A 1 124 ? -10.319 9.100 9.694 1.00 98.19 124 ASN A N 1
ATOM 965 C CA . ASN A 1 124 ? -9.881 9.463 11.042 1.00 98.19 124 ASN A CA 1
ATOM 966 C C . ASN A 1 124 ? -10.776 10.540 11.660 1.00 98.19 124 ASN A C 1
ATOM 968 O O . ASN A 1 124 ? -11.122 10.430 12.827 1.00 98.19 124 ASN A O 1
ATOM 972 N N . ASN A 1 125 ? -11.137 11.566 10.887 1.00 98.25 125 ASN A N 1
ATOM 973 C CA . ASN A 1 125 ? -12.004 12.639 11.357 1.00 98.25 125 ASN A CA 1
ATOM 974 C C . ASN A 1 125 ? -13.366 12.080 11.765 1.00 98.25 125 ASN A C 1
ATOM 976 O O . ASN A 1 125 ? -13.819 12.374 12.856 1.00 98.25 125 ASN A O 1
ATOM 980 N N . ALA A 1 126 ? -13.957 11.198 10.954 1.00 97.94 126 ALA A N 1
ATOM 981 C CA . ALA A 1 126 ? -15.237 10.584 11.289 1.00 97.94 126 ALA A CA 1
ATOM 982 C C . ALA A 1 126 ? -15.184 9.751 12.581 1.00 97.94 126 ALA A C 1
ATOM 984 O O . ALA A 1 126 ? -16.121 9.775 13.371 1.00 97.94 126 ALA A O 1
ATOM 985 N N . VAL A 1 127 ? -14.076 9.040 12.816 1.00 98.50 127 VAL A N 1
ATOM 986 C CA . VAL A 1 127 ? -13.855 8.310 14.074 1.00 98.50 127 VAL A CA 1
ATOM 987 C C . VAL A 1 127 ? -13.702 9.267 15.256 1.00 98.50 127 VAL A C 1
ATOM 989 O O . VAL A 1 127 ? -14.249 8.995 16.316 1.00 98.50 127 VAL A O 1
ATOM 992 N N . PHE A 1 128 ? -12.975 10.376 15.100 1.00 98.56 128 PHE A N 1
ATOM 993 C CA . PHE A 1 128 ? -12.821 11.360 16.175 1.00 98.56 128 PHE A CA 1
ATOM 994 C C . PHE A 1 128 ? -14.130 12.082 16.493 1.00 98.56 128 PHE A C 1
ATOM 996 O O . PHE A 1 128 ? -14.463 12.202 17.664 1.00 98.56 128 PHE A O 1
ATOM 1003 N N . ASP A 1 129 ? -14.898 12.466 15.475 1.00 98.44 129 ASP A N 1
ATOM 1004 C CA . ASP A 1 129 ? -16.213 13.082 15.659 1.00 98.44 129 ASP A CA 1
ATOM 1005 C C . ASP A 1 129 ? -17.157 12.139 16.431 1.00 98.44 129 ASP A C 1
ATOM 1007 O O . ASP A 1 129 ? -17.896 12.575 17.311 1.00 98.44 129 ASP A O 1
ATOM 1011 N N . GLU A 1 130 ? -17.119 10.831 16.146 1.00 98.56 130 GLU A N 1
ATOM 1012 C CA . GLU A 1 130 ? -17.889 9.844 16.911 1.00 98.56 130 GLU A CA 1
ATOM 1013 C C . GLU A 1 130 ? -17.370 9.668 18.339 1.00 98.56 130 GLU A C 1
ATOM 1015 O O . GLU A 1 130 ? -18.170 9.586 19.265 1.00 98.56 130 GLU A O 1
ATOM 1020 N N . LEU A 1 131 ? -16.052 9.625 18.542 1.00 98.62 131 LEU A N 1
ATOM 1021 C CA . LEU A 1 131 ? -15.474 9.533 19.884 1.00 98.62 131 LEU A CA 1
ATOM 1022 C C . LEU A 1 131 ? -15.902 10.713 20.761 1.00 98.62 131 LEU A C 1
ATOM 1024 O O . LEU A 1 131 ? -16.316 10.494 21.899 1.00 98.62 131 LEU A O 1
ATOM 1028 N N . ASP A 1 132 ? -15.869 11.931 20.219 1.00 98.50 132 ASP A N 1
ATOM 1029 C CA . ASP A 1 132 ? -16.328 13.135 20.914 1.00 98.50 132 ASP A CA 1
ATOM 1030 C C . ASP A 1 132 ? -17.833 13.025 21.246 1.00 98.50 132 ASP A C 1
ATOM 1032 O O . ASP A 1 132 ? -18.245 13.274 22.382 1.00 98.50 132 ASP A O 1
ATOM 1036 N N . ASN A 1 133 ? -18.662 12.546 20.305 1.00 98.38 133 ASN A N 1
ATOM 1037 C CA . ASN A 1 133 ? -20.093 12.308 20.544 1.00 98.38 133 ASN A CA 1
ATOM 1038 C C . ASN A 1 133 ? -20.351 11.262 21.643 1.00 98.38 133 ASN A C 1
ATOM 1040 O O . ASN A 1 133 ? -21.294 11.416 22.429 1.00 98.38 133 ASN A O 1
ATOM 1044 N N . GLN A 1 134 ? -19.567 10.180 21.681 1.00 98.38 134 GLN A N 1
ATOM 1045 C CA . GLN A 1 134 ? -19.679 9.131 22.696 1.00 98.38 134 GLN A CA 1
ATOM 1046 C C . GLN A 1 134 ? -19.248 9.644 24.074 1.00 98.38 134 GLN A C 1
ATOM 1048 O O . GLN A 1 134 ? -19.926 9.363 25.067 1.00 98.38 134 GLN A O 1
ATOM 1053 N N . GLU A 1 135 ? -18.183 10.450 24.132 1.00 98.44 135 GLU A N 1
ATOM 1054 C CA . GLU A 1 135 ? -17.709 11.094 25.358 1.00 98.44 135 GLU A CA 1
ATOM 1055 C C . GLU A 1 135 ? -18.770 12.040 25.940 1.00 98.44 135 GLU A C 1
ATOM 1057 O O . GLU A 1 135 ? -19.099 11.934 27.124 1.00 98.44 135 GLU A O 1
ATOM 1062 N N . GLU A 1 136 ? -19.376 12.902 25.115 1.00 98.50 136 GLU A N 1
ATOM 1063 C CA . GLU A 1 136 ? -20.445 13.818 25.542 1.00 98.50 136 GLU A CA 1
ATOM 1064 C C . GLU A 1 136 ? -21.678 13.082 26.095 1.00 98.50 136 GLU A C 1
ATOM 1066 O O . GLU A 1 136 ? -22.348 13.567 27.012 1.00 98.50 136 GLU A O 1
ATOM 1071 N N . GLN A 1 137 ? -21.973 11.897 25.559 1.00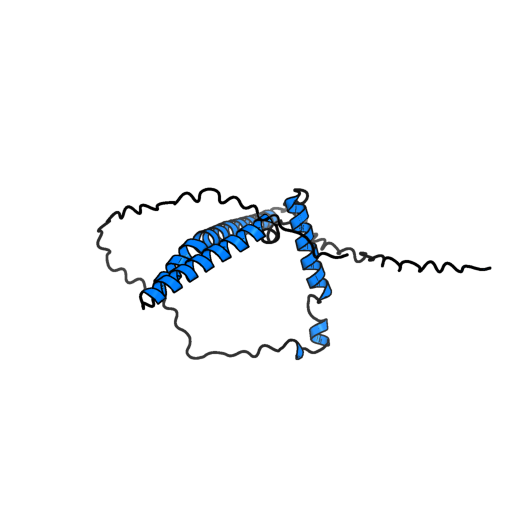 98.25 137 GLN A N 1
ATOM 1072 C CA . GLN A 1 137 ? -23.099 11.059 25.977 1.00 98.25 137 GLN A CA 1
ATOM 1073 C C . GLN A 1 137 ? -22.756 10.101 27.128 1.00 98.25 137 GLN A C 1
ATOM 1075 O O . GLN A 1 137 ? -23.663 9.508 27.718 1.00 98.25 137 GLN A O 1
ATOM 1080 N N . GLY A 1 138 ? -21.472 9.941 27.466 1.00 97.94 138 GLY A N 1
ATOM 1081 C CA . GLY A 1 138 ? -21.002 8.972 28.454 1.00 97.94 138 GLY A CA 1
ATOM 1082 C C . GLY A 1 138 ? -21.245 7.514 28.045 1.00 97.94 138 GLY A C 1
ATOM 1083 O O . GLY A 1 138 ? -21.471 6.668 28.914 1.00 97.94 138 GLY A O 1
ATOM 1084 N N . ILE A 1 139 ? -21.240 7.227 26.741 1.00 98.38 139 ILE A N 1
ATOM 1085 C CA . ILE A 1 139 ? -21.375 5.875 26.181 1.00 98.38 139 ILE A CA 1
ATOM 1086 C C . ILE A 1 139 ? -20.027 5.394 25.633 1.00 98.38 139 ILE A C 1
ATOM 1088 O O . ILE A 1 139 ? -19.126 6.189 25.393 1.00 98.38 139 ILE A O 1
ATOM 1092 N N . PHE A 1 140 ? -19.883 4.084 25.458 1.00 97.88 140 PHE A N 1
ATOM 1093 C CA . PHE A 1 140 ? -18.715 3.483 24.820 1.00 97.88 140 PHE A CA 1
ATOM 1094 C C . PHE A 1 140 ? -19.201 2.357 23.913 1.00 97.88 140 PHE A C 1
ATOM 1096 O O . PHE A 1 140 ? -19.680 1.332 24.407 1.00 97.88 140 PHE A O 1
ATOM 1103 N N . ASP A 1 141 ? -19.147 2.589 22.606 1.00 98.31 141 ASP A N 1
ATOM 1104 C CA . ASP A 1 141 ? -19.656 1.680 21.582 1.00 98.31 141 ASP A CA 1
ATOM 1105 C C . ASP A 1 141 ? -18.606 1.497 20.477 1.00 98.31 141 ASP A C 1
ATOM 1107 O O . ASP A 1 141 ? -18.486 2.301 19.546 1.00 98.31 141 ASP A O 1
ATOM 1111 N N . ASP A 1 142 ? -17.824 0.423 20.606 1.00 98.25 142 ASP A N 1
ATOM 1112 C CA . ASP A 1 142 ? -16.783 0.051 19.644 1.00 98.25 142 ASP A CA 1
ATOM 1113 C C . ASP A 1 142 ? -17.366 -0.343 18.276 1.00 98.25 142 ASP A C 1
ATOM 1115 O O . ASP A 1 142 ? -16.716 -0.134 17.245 1.00 98.25 142 ASP A O 1
ATOM 1119 N N . ASP A 1 143 ? -18.586 -0.892 18.248 1.00 98.19 143 ASP A N 1
ATOM 1120 C CA . ASP A 1 143 ? -19.242 -1.313 17.009 1.00 98.19 143 ASP A CA 1
ATOM 1121 C C . ASP A 1 143 ? -19.647 -0.080 16.184 1.00 98.19 143 ASP A C 1
ATOM 1123 O O . ASP A 1 143 ? -19.421 -0.048 14.973 1.00 98.19 143 ASP A O 1
ATOM 1127 N N . ALA A 1 144 ? -20.130 0.987 16.834 1.00 98.00 144 ALA A N 1
ATOM 1128 C CA . ALA A 1 144 ? -20.428 2.260 16.172 1.00 98.00 144 ALA A CA 1
ATOM 1129 C C . ALA A 1 144 ? -19.181 2.897 15.521 1.00 98.00 144 ALA A C 1
ATOM 1131 O O . ALA A 1 144 ? -19.236 3.358 14.376 1.00 98.00 144 ALA A O 1
ATOM 1132 N N . LEU A 1 145 ? -18.029 2.864 16.203 1.00 98.44 145 LEU A N 1
ATOM 1133 C CA . LEU A 1 145 ? -16.756 3.343 15.644 1.00 98.44 145 LEU A CA 1
ATOM 1134 C C . LEU A 1 145 ? -16.317 2.510 14.434 1.00 98.44 145 LEU A C 1
ATOM 1136 O O . LEU A 1 145 ? -15.844 3.059 13.431 1.00 98.44 145 LEU A O 1
ATOM 1140 N N . ALA A 1 146 ? -16.473 1.186 14.520 1.00 97.69 146 ALA A N 1
ATOM 1141 C CA . ALA A 1 146 ? -16.148 0.272 13.434 1.00 97.69 146 ALA A CA 1
ATOM 1142 C C . ALA A 1 146 ? -17.034 0.517 12.206 1.00 97.69 146 ALA A C 1
ATOM 1144 O O . ALA A 1 146 ? -16.511 0.599 11.090 1.00 97.69 146 ALA A O 1
ATOM 1145 N N . ASP A 1 147 ? -18.340 0.698 12.405 1.00 98.19 147 ASP A N 1
ATOM 1146 C CA . ASP A 1 147 ? -19.300 0.991 11.342 1.00 98.19 147 ASP A CA 1
ATOM 1147 C C . ASP A 1 147 ? -18.973 2.318 10.645 1.00 98.19 147 ASP A C 1
ATOM 1149 O O . ASP A 1 147 ? -18.925 2.382 9.412 1.00 98.19 147 ASP A O 1
ATOM 1153 N N . ILE A 1 148 ? -18.652 3.369 11.405 1.00 98.19 148 ILE A N 1
ATOM 1154 C CA . ILE A 1 148 ? -18.265 4.666 10.836 1.00 98.19 148 ILE A CA 1
ATOM 1155 C C . ILE A 1 148 ? -16.966 4.546 10.039 1.00 98.19 148 ILE A C 1
ATOM 1157 O O . ILE A 1 148 ? -16.906 4.994 8.893 1.00 98.19 148 ILE A O 1
ATOM 1161 N N . TYR A 1 149 ? -15.935 3.887 10.572 1.00 98.25 149 TYR A N 1
ATOM 1162 C CA . TYR A 1 149 ? -14.697 3.663 9.821 1.00 98.25 149 TYR A CA 1
ATOM 1163 C C . TYR A 1 149 ? -14.930 2.823 8.554 1.00 98.25 149 TYR A C 1
ATOM 1165 O O . TYR A 1 149 ? -14.309 3.061 7.507 1.00 98.25 149 TYR A O 1
ATOM 1173 N N . PHE A 1 150 ? -15.827 1.837 8.626 1.00 97.94 150 PHE A N 1
ATOM 1174 C CA . PHE A 1 150 ? -16.183 0.981 7.501 1.00 97.94 150 PHE A CA 1
ATOM 1175 C C . PHE A 1 150 ? -16.749 1.798 6.335 1.00 97.94 150 PHE A C 1
ATOM 1177 O O . PHE A 1 150 ? -16.275 1.636 5.208 1.00 97.94 150 PHE A O 1
ATOM 1184 N N . VAL A 1 151 ? -17.642 2.759 6.600 1.00 97.81 151 VAL A N 1
ATOM 1185 C CA . VAL A 1 151 ? -18.213 3.654 5.573 1.00 97.81 151 VAL A CA 1
ATOM 1186 C C . VAL A 1 151 ? -17.126 4.356 4.743 1.00 97.81 151 VAL A C 1
ATOM 1188 O O . VAL A 1 151 ? -17.252 4.471 3.523 1.00 97.81 151 VAL A O 1
ATOM 1191 N N . PHE A 1 152 ? -16.020 4.777 5.364 1.00 96.81 152 PHE A N 1
ATOM 1192 C CA . PHE A 1 152 ? -14.917 5.460 4.667 1.00 96.81 152 PHE A CA 1
ATOM 1193 C C . PHE A 1 152 ? -13.848 4.524 4.092 1.00 96.81 152 PHE A C 1
ATOM 1195 O O . PHE A 1 152 ? -12.972 4.972 3.346 1.00 96.81 152 PHE A O 1
ATOM 1202 N N . SER A 1 153 ? -13.859 3.238 4.436 1.00 96.62 153 SER A N 1
ATOM 1203 C CA . SER A 1 153 ? -12.848 2.273 3.986 1.00 96.62 153 SER A CA 1
ATOM 1204 C C . SER A 1 153 ? -13.380 1.252 2.976 1.00 96.62 153 SER A C 1
ATOM 1206 O O . SER A 1 153 ? -12.582 0.686 2.218 1.00 96.62 153 SER A O 1
ATOM 1208 N N . GLU A 1 154 ? -14.702 1.081 2.874 1.00 97.75 154 GLU A N 1
ATOM 1209 C CA . GLU A 1 154 ? -15.366 0.141 1.963 1.00 97.75 154 GLU A CA 1
ATOM 1210 C C . GLU A 1 154 ? -14.936 0.352 0.503 1.00 97.75 154 GLU A C 1
ATOM 1212 O O . GLU A 1 154 ? -14.494 -0.586 -0.169 1.00 97.75 154 GLU A O 1
ATOM 1217 N N . HIS A 1 155 ? -14.966 1.592 -0.000 1.00 97.44 155 HIS A N 1
ATOM 1218 C CA . HIS A 1 155 ? -14.583 1.873 -1.390 1.00 97.44 155 HIS A CA 1
ATOM 1219 C C . HIS A 1 155 ? -13.113 1.550 -1.660 1.00 97.44 155 HIS A C 1
ATOM 1221 O O . HIS A 1 155 ? -12.764 1.105 -2.758 1.00 97.44 155 HIS A O 1
ATOM 1227 N N . CYS A 1 156 ? -12.238 1.754 -0.670 1.00 97.19 156 CYS A N 1
ATOM 1228 C CA . CYS A 1 156 ? -10.824 1.410 -0.772 1.00 97.19 156 CYS A CA 1
ATOM 1229 C C . CYS A 1 156 ? -10.643 -0.107 -0.878 1.00 97.19 156 CYS A C 1
ATOM 1231 O O . CYS A 1 156 ? -9.879 -0.568 -1.731 1.00 97.19 156 CYS A O 1
ATOM 1233 N N . GLN A 1 157 ? -11.370 -0.874 -0.061 1.00 97.75 157 GLN A N 1
ATOM 1234 C CA . GLN A 1 157 ? -11.359 -2.334 -0.097 1.00 97.75 157 GLN A CA 1
ATOM 1235 C C . GLN A 1 157 ? -11.898 -2.864 -1.431 1.00 97.75 157 GLN A C 1
ATOM 1237 O O . GLN A 1 157 ? -11.232 -3.674 -2.081 1.00 97.75 157 GLN A O 1
ATOM 1242 N N . ALA A 1 158 ? -13.049 -2.362 -1.886 1.00 97.81 158 ALA A N 1
ATOM 1243 C CA . ALA A 1 158 ? -13.647 -2.743 -3.163 1.00 97.81 158 ALA A CA 1
ATOM 1244 C C . ALA A 1 158 ? -12.704 -2.447 -4.339 1.00 97.81 158 ALA A C 1
ATOM 1246 O O . ALA A 1 158 ? -12.484 -3.296 -5.205 1.00 97.81 158 ALA A O 1
ATOM 1247 N N . THR A 1 159 ? -12.080 -1.266 -4.339 1.00 96.19 159 THR A N 1
ATOM 1248 C CA . THR A 1 159 ? -11.106 -0.870 -5.363 1.00 96.19 159 THR A CA 1
ATOM 1249 C C . THR A 1 159 ? -9.895 -1.803 -5.364 1.00 96.19 159 THR A C 1
ATOM 1251 O O . THR A 1 159 ? -9.507 -2.303 -6.420 1.00 96.19 159 THR A O 1
ATOM 1254 N N . ALA A 1 160 ? -9.329 -2.099 -4.191 1.00 95.69 160 ALA A N 1
ATOM 1255 C CA . ALA A 1 160 ? -8.204 -3.022 -4.064 1.00 95.69 160 ALA A CA 1
ATOM 1256 C C . ALA A 1 160 ? -8.560 -4.437 -4.550 1.00 95.69 160 ALA A C 1
ATOM 1258 O O . ALA A 1 160 ? -7.780 -5.041 -5.286 1.00 95.69 160 ALA A O 1
ATOM 1259 N N . HIS A 1 161 ? -9.751 -4.934 -4.206 1.00 97.75 161 HIS A N 1
ATOM 1260 C CA . HIS A 1 161 ? -10.242 -6.238 -4.645 1.00 97.75 161 HIS A CA 1
ATOM 1261 C C . HIS A 1 161 ? -10.387 -6.313 -6.172 1.00 97.75 161 HIS A C 1
ATOM 1263 O O . HIS A 1 161 ? -9.845 -7.221 -6.804 1.00 97.75 161 HIS A O 1
ATOM 1269 N N . MET A 1 162 ? -11.043 -5.323 -6.788 1.00 97.44 162 MET A N 1
ATOM 1270 C CA . MET A 1 162 ? -11.177 -5.247 -8.249 1.00 97.44 162 MET A CA 1
ATOM 1271 C C . MET A 1 162 ? -9.815 -5.182 -8.946 1.00 97.44 162 MET A C 1
ATOM 1273 O O . MET A 1 162 ? -9.598 -5.851 -9.958 1.00 97.44 162 MET A O 1
ATOM 1277 N N . MET A 1 163 ? -8.881 -4.399 -8.400 1.00 95.69 163 MET A N 1
ATOM 1278 C CA . MET A 1 163 ? -7.526 -4.311 -8.938 1.00 95.69 163 MET A CA 1
ATOM 1279 C C . MET A 1 163 ? -6.791 -5.656 -8.821 1.00 95.69 163 MET A C 1
ATOM 1281 O O . MET A 1 163 ? -6.177 -6.090 -9.789 1.00 95.69 163 MET A O 1
ATOM 1285 N N . GLY A 1 164 ? -6.893 -6.351 -7.685 1.00 95.81 164 GLY A N 1
ATOM 1286 C CA . GLY A 1 164 ? -6.284 -7.671 -7.496 1.00 95.81 164 GLY A CA 1
ATOM 1287 C C . GLY A 1 164 ? -6.845 -8.734 -8.446 1.00 95.81 164 GLY A C 1
ATOM 1288 O O . GLY A 1 164 ? -6.086 -9.505 -9.028 1.00 95.81 164 GLY A O 1
ATOM 1289 N N . MET A 1 165 ? -8.161 -8.733 -8.684 1.00 97.81 165 MET A N 1
ATOM 1290 C CA . MET A 1 165 ? -8.780 -9.608 -9.686 1.00 97.81 165 MET A CA 1
ATOM 1291 C C . MET A 1 165 ? -8.248 -9.343 -11.097 1.00 97.81 165 MET A C 1
ATOM 1293 O O . MET A 1 165 ? -8.012 -10.278 -11.865 1.00 97.81 165 MET A O 1
ATOM 1297 N N . ARG A 1 166 ? -8.067 -8.067 -11.457 1.00 94.88 166 ARG A N 1
ATOM 1298 C CA . ARG A 1 166 ? -7.496 -7.688 -12.751 1.00 94.88 166 ARG A CA 1
ATOM 1299 C C . ARG A 1 166 ? -6.065 -8.206 -12.886 1.00 94.88 166 ARG A C 1
ATOM 1301 O O . ARG A 1 166 ? -5.764 -8.830 -13.900 1.00 94.88 166 ARG A O 1
ATOM 1308 N N . ASP A 1 167 ? -5.233 -8.004 -11.869 1.00 93.75 167 ASP A N 1
ATOM 1309 C CA . ASP A 1 167 ? -3.843 -8.473 -11.856 1.00 93.75 167 ASP A CA 1
ATOM 1310 C C . ASP A 1 167 ? -3.769 -10.001 -11.995 1.00 93.75 167 ASP A C 1
ATOM 1312 O O . ASP A 1 167 ? -3.013 -10.512 -12.819 1.00 93.75 167 ASP A O 1
ATOM 1316 N N . ALA A 1 168 ? -4.611 -10.734 -11.259 1.00 95.31 168 ALA A N 1
ATOM 1317 C CA . ALA A 1 168 ? -4.677 -12.193 -11.332 1.00 95.31 168 ALA A CA 1
ATOM 1318 C C . ALA A 1 168 ? -5.035 -12.690 -12.743 1.00 95.31 168 ALA A C 1
ATOM 1320 O O . ALA A 1 168 ? -4.421 -13.626 -13.257 1.00 95.31 168 ALA A O 1
ATOM 1321 N N . ASN A 1 169 ? -5.994 -12.035 -13.404 1.00 94.94 169 ASN A N 1
ATOM 1322 C CA . ASN A 1 169 ? -6.382 -12.375 -14.772 1.00 94.94 169 ASN A CA 1
ATOM 1323 C C . ASN A 1 169 ? -5.276 -12.071 -15.790 1.00 94.94 169 ASN A C 1
ATOM 1325 O O . ASN A 1 169 ? -5.084 -12.847 -16.724 1.00 94.94 169 ASN A O 1
ATOM 1329 N N . LEU A 1 170 ? -4.556 -10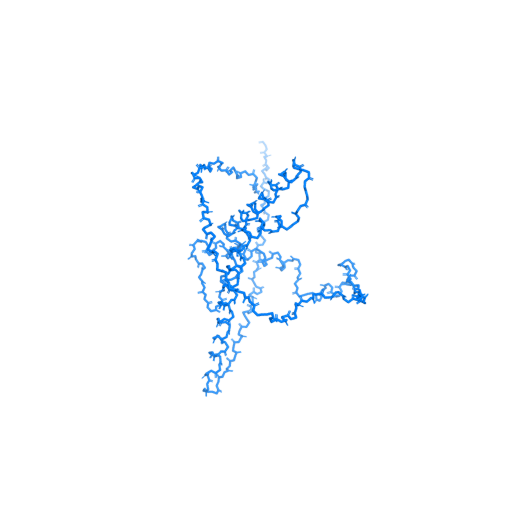.958 -15.628 1.00 89.50 170 LEU A N 1
ATOM 1330 C CA . LEU A 1 170 ? -3.428 -10.611 -16.497 1.00 89.50 170 LEU A CA 1
ATOM 1331 C C . LEU A 1 170 ? -2.281 -11.613 -16.343 1.00 89.50 170 LEU A C 1
ATOM 1333 O O . LEU A 1 170 ? -1.761 -12.091 -17.347 1.00 89.50 170 LEU A O 1
ATOM 1337 N N . ALA A 1 171 ? -1.947 -11.989 -15.106 1.00 89.56 171 ALA A N 1
ATOM 1338 C CA . ALA A 1 171 ? -0.924 -12.992 -14.829 1.00 89.56 171 ALA A CA 1
ATOM 1339 C C . ALA A 1 171 ? -1.285 -14.361 -15.425 1.00 89.56 171 ALA A C 1
ATOM 1341 O O . ALA A 1 171 ? -0.438 -15.014 -16.032 1.00 89.56 171 ALA A O 1
ATOM 1342 N N . LYS A 1 172 ? -2.556 -14.773 -15.313 1.00 91.69 172 LYS A N 1
ATOM 1343 C CA . LYS A 1 172 ? -3.040 -16.023 -15.911 1.00 91.69 172 LYS A CA 1
ATOM 1344 C C . LYS A 1 172 ? -2.904 -16.020 -17.437 1.00 91.69 172 LYS A C 1
ATOM 1346 O O . LYS A 1 172 ? -2.383 -16.979 -17.991 1.00 91.69 172 LYS A O 1
ATOM 1351 N N . LYS A 1 173 ? -3.323 -14.938 -18.101 1.00 88.94 173 LYS A N 1
ATOM 1352 C CA . LYS A 1 173 ? -3.192 -14.798 -19.561 1.00 88.94 173 LYS A CA 1
ATOM 1353 C C . LYS A 1 173 ? -1.733 -14.830 -20.012 1.00 88.94 173 LYS A C 1
ATOM 1355 O O . LYS A 1 173 ? -1.401 -15.574 -20.922 1.00 88.94 173 LYS A O 1
ATOM 1360 N N . ALA A 1 174 ? -0.858 -14.097 -19.322 1.00 86.06 174 ALA A N 1
ATOM 1361 C CA . ALA A 1 174 ? 0.570 -14.095 -19.628 1.00 86.06 174 ALA A CA 1
ATOM 1362 C C . ALA A 1 174 ? 1.198 -15.498 -19.504 1.00 86.06 174 ALA A C 1
ATOM 1364 O O . ALA A 1 174 ? 2.062 -15.854 -20.300 1.00 86.06 174 ALA A O 1
ATOM 1365 N N . ALA A 1 175 ? 0.747 -16.307 -18.539 1.00 86.69 175 ALA A N 1
ATOM 1366 C CA . ALA A 1 175 ? 1.194 -17.691 -18.392 1.00 86.69 175 ALA A CA 1
ATOM 1367 C C . ALA A 1 175 ? 0.668 -18.615 -19.507 1.00 86.69 175 ALA A C 1
ATOM 1369 O O . ALA A 1 175 ? 1.388 -19.510 -19.940 1.00 86.69 175 ALA A O 1
ATOM 1370 N N . GLU A 1 176 ? -0.566 -18.409 -19.978 1.00 86.06 176 GLU A N 1
ATOM 1371 C CA . GLU A 1 176 ? -1.149 -19.165 -21.097 1.00 86.06 176 GLU A CA 1
ATOM 1372 C C . GLU A 1 176 ? -0.445 -18.844 -22.427 1.00 86.06 176 GLU A C 1
ATOM 1374 O O . GLU A 1 176 ? -0.104 -19.764 -23.172 1.00 86.06 176 GLU A O 1
ATOM 1379 N N . ASP A 1 177 ? -0.150 -17.566 -22.687 1.00 78.62 177 ASP A N 1
ATOM 1380 C CA . ASP A 1 177 ? 0.544 -17.119 -23.902 1.00 78.62 177 ASP A CA 1
ATOM 1381 C C . ASP A 1 177 ? 1.957 -17.724 -24.018 1.00 78.62 177 ASP A C 1
ATOM 1383 O O . ASP A 1 177 ? 2.403 -18.058 -25.115 1.00 78.62 177 ASP A O 1
ATOM 1387 N N . MET A 1 178 ? 2.642 -17.960 -22.891 1.00 75.88 178 MET A N 1
ATOM 1388 C CA . MET A 1 178 ? 3.964 -18.606 -22.865 1.00 75.88 178 MET A CA 1
ATOM 1389 C C . MET A 1 178 ? 3.960 -20.080 -23.313 1.00 75.88 178 MET A C 1
ATOM 1391 O O . MET A 1 178 ? 5.017 -20.617 -23.637 1.00 75.88 178 MET A O 1
ATOM 1395 N N . ILE A 1 179 ? 2.808 -20.760 -23.330 1.00 70.25 179 ILE A N 1
ATOM 1396 C CA . ILE A 1 179 ? 2.716 -22.208 -23.605 1.00 70.25 179 ILE A CA 1
ATOM 1397 C C . ILE A 1 179 ? 2.556 -22.504 -25.113 1.00 70.25 179 ILE A C 1
ATOM 1399 O O . ILE A 1 179 ? 2.754 -23.639 -25.550 1.00 70.25 179 ILE A O 1
ATOM 1403 N N . ILE A 1 180 ? 2.217 -21.508 -25.941 1.00 62.06 180 ILE A N 1
ATOM 1404 C CA . ILE A 1 180 ? 1.756 -21.732 -27.326 1.00 62.06 180 ILE A CA 1
ATOM 1405 C C . ILE A 1 180 ? 2.896 -21.759 -28.370 1.00 62.06 180 ILE A C 1
ATOM 1407 O O . ILE A 1 180 ? 2.669 -22.213 -29.495 1.00 62.06 180 ILE A O 1
ATOM 1411 N N . ASP A 1 181 ? 4.142 -21.428 -28.014 1.00 59.31 181 ASP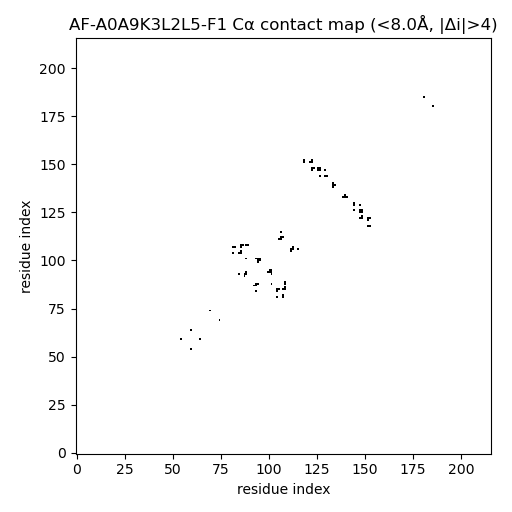 A N 1
ATOM 1412 C CA . ASP A 1 181 ? 5.300 -21.481 -28.929 1.00 59.31 181 ASP A CA 1
ATOM 1413 C C . ASP A 1 181 ? 5.818 -22.922 -29.174 1.00 59.31 181 ASP A C 1
ATOM 1415 O O . ASP A 1 181 ? 6.967 -23.284 -28.919 1.00 59.31 181 ASP A O 1
ATOM 1419 N N . ASN A 1 182 ? 4.957 -23.770 -29.745 1.00 53.25 182 ASN A N 1
ATOM 1420 C CA . ASN A 1 182 ? 5.201 -25.174 -30.103 1.00 53.25 182 ASN A CA 1
ATOM 1421 C C . ASN A 1 182 ? 6.104 -25.381 -31.339 1.00 53.25 182 ASN A C 1
ATOM 1423 O O . ASN A 1 182 ? 6.225 -26.500 -31.835 1.00 53.25 182 ASN A O 1
ATOM 1427 N N . ASN A 1 183 ? 6.800 -24.348 -31.825 1.00 60.22 183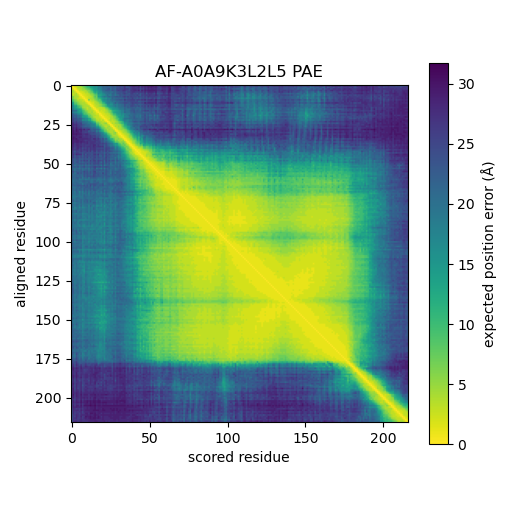 ASN A N 1
ATOM 1428 C CA . ASN A 1 183 ? 7.813 -24.496 -32.882 1.00 60.22 183 ASN A CA 1
ATOM 1429 C C . ASN A 1 183 ? 9.180 -24.989 -32.359 1.00 60.22 183 ASN A C 1
ATOM 1431 O O . ASN A 1 183 ? 10.179 -24.935 -33.077 1.00 60.22 183 ASN A O 1
ATOM 1435 N N . GLY A 1 184 ? 9.249 -25.484 -31.117 1.00 54.16 184 GLY A N 1
ATOM 1436 C CA . GLY A 1 184 ? 10.429 -26.180 -30.588 1.00 54.16 184 GLY A CA 1
ATOM 1437 C C . GLY A 1 184 ? 11.651 -25.288 -30.342 1.00 54.16 184 GLY A C 1
ATOM 1438 O O . GLY A 1 184 ? 12.753 -25.798 -30.155 1.00 54.16 184 GLY A O 1
ATOM 1439 N N . LYS A 1 185 ? 11.470 -23.964 -30.328 1.00 53.66 185 LYS A N 1
ATOM 1440 C CA . LYS A 1 185 ? 12.484 -22.988 -29.911 1.00 53.66 185 LYS A CA 1
ATOM 1441 C C . LYS A 1 185 ? 11.866 -21.962 -28.967 1.00 53.66 185 LYS A C 1
ATOM 1443 O O . LYS A 1 185 ? 11.733 -20.796 -29.312 1.00 53.66 185 LYS A O 1
ATOM 1448 N N . SER A 1 186 ? 11.508 -22.392 -27.762 1.00 52.16 186 SER A N 1
ATOM 1449 C CA . SER A 1 186 ? 11.312 -21.467 -26.647 1.00 52.16 186 SER A CA 1
ATOM 1450 C C . SER A 1 186 ? 12.677 -21.195 -26.011 1.00 52.16 186 SER A C 1
ATOM 1452 O O . SER A 1 186 ? 13.021 -21.743 -24.962 1.00 52.16 186 SER A O 1
ATOM 1454 N N . GLU A 1 187 ? 13.508 -20.396 -26.678 1.00 52.91 187 GLU A N 1
ATOM 1455 C CA . GLU A 1 187 ? 14.618 -19.763 -25.976 1.00 52.91 187 GLU A CA 1
ATOM 1456 C C . GLU A 1 187 ? 13.986 -18.671 -25.110 1.00 52.91 187 GLU A C 1
ATOM 1458 O O . GLU A 1 187 ? 13.609 -17.608 -25.600 1.00 52.91 187 GLU A O 1
ATOM 1463 N N . LEU A 1 188 ? 13.789 -18.972 -23.824 1.00 49.81 188 LEU A N 1
ATOM 1464 C CA . LEU A 1 188 ? 13.479 -17.968 -22.814 1.00 49.81 188 LEU A CA 1
ATOM 1465 C C . LEU A 1 188 ? 14.711 -17.070 -22.694 1.00 49.81 188 LEU A C 1
ATOM 1467 O O . LEU A 1 188 ? 15.543 -17.227 -21.802 1.00 49.81 188 LEU A O 1
ATOM 1471 N N . VAL A 1 189 ? 14.845 -16.124 -23.621 1.00 47.03 189 VAL A N 1
ATOM 1472 C CA . VAL A 1 189 ? 15.761 -15.001 -23.480 1.00 47.03 189 VAL A CA 1
ATOM 1473 C C . VAL A 1 189 ? 15.130 -14.076 -22.444 1.00 47.03 189 VAL A C 1
ATOM 1475 O O . VAL A 1 189 ? 14.660 -12.981 -22.741 1.00 47.03 189 VAL A O 1
ATOM 1478 N N . TYR A 1 190 ? 15.149 -14.501 -21.178 1.00 44.69 190 TYR A N 1
ATOM 1479 C CA . TYR A 1 190 ? 15.362 -13.541 -20.111 1.00 44.69 190 TYR A CA 1
ATOM 1480 C C . TYR A 1 190 ? 16.783 -13.022 -20.326 1.00 44.69 190 TYR A C 1
ATOM 1482 O O . TYR A 1 190 ? 17.729 -13.421 -19.650 1.00 44.69 190 TYR A O 1
ATOM 1490 N N . THR A 1 191 ? 16.950 -12.098 -21.274 1.00 43.56 191 THR A N 1
ATOM 1491 C CA . THR A 1 191 ? 17.916 -11.031 -21.067 1.00 43.56 191 THR A CA 1
ATOM 1492 C C . THR A 1 191 ? 17.435 -10.351 -19.802 1.00 43.56 191 THR A C 1
ATOM 1494 O O . THR A 1 191 ? 16.616 -9.438 -19.851 1.00 43.56 191 THR A O 1
ATOM 1497 N N . VAL A 1 192 ? 17.905 -10.846 -18.652 1.00 42.16 192 VAL A N 1
ATOM 1498 C CA . VAL A 1 192 ? 18.099 -10.002 -17.483 1.00 42.16 192 VAL A CA 1
ATOM 1499 C C . VAL A 1 192 ? 18.795 -8.791 -18.082 1.00 42.16 192 VAL A C 1
ATOM 1501 O O . VAL A 1 192 ? 19.877 -8.974 -18.654 1.00 42.16 192 VAL A O 1
ATOM 1504 N N . PRO A 1 193 ? 18.162 -7.605 -18.112 1.00 44.84 193 PRO A N 1
ATOM 1505 C CA . PRO A 1 193 ? 18.876 -6.419 -18.517 1.00 44.84 193 PRO A CA 1
ATOM 1506 C C . PRO A 1 193 ? 20.068 -6.414 -17.580 1.00 44.84 193 PRO A C 1
ATOM 1508 O O . PRO A 1 193 ? 19.893 -6.300 -16.366 1.00 44.84 193 PRO A O 1
ATOM 1511 N N . LEU A 1 194 ? 21.261 -6.673 -18.119 1.00 43.56 194 LEU A N 1
ATOM 1512 C CA . LEU A 1 194 ? 22.484 -6.341 -17.428 1.00 43.56 194 LEU A CA 1
ATOM 1513 C C . LEU A 1 194 ? 22.315 -4.851 -17.204 1.00 43.56 194 LEU A C 1
ATOM 1515 O O . LEU A 1 194 ? 22.474 -4.068 -18.141 1.00 43.56 194 LEU A O 1
ATOM 1519 N N . MET A 1 195 ? 21.834 -4.494 -16.008 1.00 45.19 195 MET A N 1
ATOM 1520 C CA . MET A 1 195 ? 21.729 -3.120 -15.565 1.00 45.19 195 MET A CA 1
ATOM 1521 C C . MET A 1 195 ? 23.092 -2.549 -15.905 1.00 45.19 195 MET A C 1
ATOM 1523 O O . MET A 1 195 ? 24.089 -3.121 -15.453 1.00 45.19 195 MET A O 1
ATOM 1527 N N . PRO A 1 196 ? 23.177 -1.566 -16.816 1.00 48.16 196 PRO A N 1
ATOM 1528 C CA . PRO A 1 196 ? 24.465 -1.118 -17.286 1.00 48.16 196 PRO A CA 1
ATOM 1529 C C . PRO A 1 196 ? 25.235 -0.680 -16.045 1.00 48.16 196 PRO A C 1
ATOM 1531 O O . PRO A 1 196 ? 24.893 0.319 -15.419 1.00 48.16 196 PRO A O 1
ATOM 1534 N N . ASN A 1 197 ? 26.286 -1.429 -15.703 1.00 51.38 197 ASN A N 1
ATOM 1535 C CA . ASN A 1 197 ? 27.233 -1.136 -14.621 1.00 51.38 197 ASN A CA 1
ATOM 1536 C C . ASN A 1 197 ? 28.033 0.160 -14.877 1.00 51.38 197 ASN A C 1
ATOM 1538 O O . ASN A 1 197 ? 29.070 0.396 -14.272 1.00 51.38 197 ASN A O 1
ATOM 1542 N N . ASN A 1 198 ? 27.538 1.026 -15.760 1.00 47.34 198 ASN A N 1
ATOM 1543 C CA . ASN A 1 198 ? 28.122 2.288 -16.161 1.00 47.34 198 ASN A CA 1
ATOM 1544 C C . ASN A 1 198 ? 27.100 3.414 -15.978 1.00 47.34 198 ASN A C 1
ATOM 1546 O O . ASN A 1 198 ? 26.855 4.192 -16.897 1.00 47.34 198 ASN A O 1
ATOM 1550 N N . PHE A 1 199 ? 26.536 3.558 -14.779 1.00 46.66 199 PHE A N 1
ATOM 1551 C CA . PHE A 1 199 ? 26.270 4.912 -14.301 1.00 46.66 199 PHE A CA 1
ATOM 1552 C C . PHE A 1 199 ? 27.519 5.372 -13.555 1.00 46.66 199 PHE A C 1
ATOM 1554 O O . PHE A 1 199 ? 27.579 5.395 -12.327 1.00 46.66 199 PHE A O 1
ATOM 1561 N N . VAL A 1 200 ? 28.558 5.701 -14.333 1.00 49.38 200 VAL A N 1
ATOM 1562 C CA . VAL A 1 200 ? 29.621 6.582 -13.858 1.00 49.38 200 VAL A CA 1
ATOM 1563 C C . VAL A 1 200 ? 28.909 7.882 -13.527 1.00 49.38 200 VAL A C 1
ATOM 1565 O O . VAL A 1 200 ? 28.598 8.687 -14.405 1.00 49.38 200 VAL A O 1
ATOM 1568 N N . ILE A 1 201 ? 28.578 8.062 -12.251 1.00 45.94 201 ILE A N 1
ATOM 1569 C CA . ILE A 1 201 ? 28.305 9.385 -11.723 1.00 45.94 201 ILE A CA 1
ATOM 1570 C C . ILE A 1 201 ? 29.625 10.111 -11.949 1.00 45.94 201 ILE A C 1
ATOM 1572 O O . ILE A 1 201 ? 30.575 9.918 -11.194 1.00 45.94 201 ILE A O 1
ATOM 1576 N N . ASN A 1 202 ? 29.713 10.883 -13.034 1.00 44.28 202 ASN A N 1
ATOM 1577 C CA . ASN A 1 202 ? 30.693 11.944 -13.135 1.00 44.28 202 ASN A CA 1
ATOM 1578 C C . ASN A 1 202 ? 30.430 12.813 -11.912 1.00 44.28 202 ASN A C 1
ATOM 1580 O O . ASN A 1 202 ? 29.509 13.629 -11.895 1.00 44.28 202 ASN A O 1
ATOM 1584 N N . SER A 1 203 ? 31.185 12.541 -10.849 1.00 48.28 203 SER A N 1
ATOM 1585 C CA . SER A 1 203 ? 31.354 13.423 -9.719 1.00 48.28 203 SER A CA 1
ATOM 1586 C C . SER A 1 203 ? 31.708 14.761 -10.335 1.00 48.28 203 SER A C 1
ATOM 1588 O O . SER A 1 203 ? 32.800 14.919 -10.884 1.00 48.28 203 SER A O 1
ATOM 1590 N N . LEU A 1 204 ? 30.738 15.674 -10.347 1.00 46.53 204 LEU A N 1
ATOM 1591 C CA . LEU A 1 204 ? 30.965 17.064 -10.675 1.00 46.53 204 LEU A CA 1
ATOM 1592 C C . LEU A 1 204 ? 32.087 17.519 -9.754 1.00 46.53 204 LEU A C 1
ATOM 1594 O O . LEU A 1 204 ? 31.914 17.662 -8.544 1.00 46.53 204 LEU A O 1
ATOM 1598 N N . SER A 1 205 ? 33.256 17.606 -10.379 1.00 47.06 205 SER A N 1
ATOM 1599 C CA . SER A 1 205 ? 34.463 18.215 -9.877 1.00 47.06 205 SER A CA 1
ATOM 1600 C C . SER A 1 205 ? 34.083 19.514 -9.182 1.00 47.06 205 SER A C 1
ATOM 1602 O O . SER A 1 205 ? 33.289 20.301 -9.705 1.00 47.06 205 SER A O 1
ATOM 1604 N N . SER A 1 206 ? 34.607 19.666 -7.969 1.00 53.66 206 SER A N 1
ATOM 1605 C CA . SER A 1 206 ? 34.529 20.867 -7.151 1.00 53.66 206 SER A CA 1
ATOM 1606 C C . SER A 1 206 ? 34.589 22.140 -7.996 1.00 53.66 206 SER A C 1
ATOM 1608 O O . SER A 1 206 ? 35.423 22.223 -8.898 1.00 53.66 206 SER A O 1
ATOM 1610 N N . PRO A 1 207 ? 33.805 23.181 -7.671 1.00 56.75 207 PRO A N 1
ATOM 1611 C CA . PRO A 1 207 ? 34.104 24.503 -8.186 1.00 56.75 207 PRO A CA 1
ATOM 1612 C C . PRO A 1 207 ? 35.491 24.903 -7.671 1.00 56.75 207 PRO A C 1
ATOM 1614 O O . PRO A 1 207 ? 35.697 25.072 -6.466 1.00 56.75 207 PRO A O 1
ATOM 1617 N N . GLU A 1 208 ? 36.454 25.009 -8.586 1.00 51.22 208 GLU A N 1
ATOM 1618 C CA . GLU A 1 208 ? 37.730 25.656 -8.322 1.00 51.22 208 GLU A CA 1
ATOM 1619 C C . GLU A 1 208 ? 37.452 27.033 -7.714 1.00 51.22 208 GLU A C 1
ATOM 1621 O O . GLU A 1 208 ? 36.807 27.902 -8.306 1.00 51.22 208 GLU A O 1
ATOM 1626 N N . ARG A 1 209 ? 37.926 27.215 -6.479 1.00 48.78 209 ARG A N 1
ATOM 1627 C CA . ARG A 1 209 ? 38.050 28.519 -5.838 1.00 48.78 209 ARG A CA 1
ATOM 1628 C C . ARG A 1 209 ? 38.950 29.376 -6.722 1.00 48.78 209 ARG A C 1
ATOM 1630 O O . ARG A 1 209 ? 40.167 29.208 -6.719 1.00 48.78 209 ARG A O 1
ATOM 1637 N N . LEU A 1 210 ? 38.347 30.318 -7.434 1.00 54.16 210 LEU A N 1
ATOM 1638 C CA . LEU A 1 210 ? 39.055 31.400 -8.099 1.00 54.16 210 LEU A CA 1
ATOM 1639 C C . LEU A 1 210 ? 39.661 32.301 -7.009 1.00 54.16 210 LEU A C 1
ATOM 1641 O O . LEU A 1 210 ? 38.979 33.130 -6.407 1.00 54.16 210 LEU A O 1
ATOM 1645 N N . VAL A 1 211 ? 40.936 32.079 -6.688 1.00 55.53 211 VAL A N 1
ATOM 1646 C CA . VAL A 1 211 ? 41.723 32.976 -5.837 1.00 55.53 211 VAL A CA 1
ATOM 1647 C C . VAL A 1 211 ? 42.158 34.145 -6.713 1.00 55.53 211 VAL A C 1
ATOM 1649 O O . VAL A 1 211 ? 43.076 34.022 -7.518 1.00 55.53 211 VAL A O 1
ATOM 1652 N N . ILE A 1 212 ? 41.483 35.284 -6.575 1.00 52.28 212 ILE A N 1
ATOM 1653 C CA . ILE A 1 212 ? 41.934 36.544 -7.167 1.00 52.28 212 ILE A CA 1
ATOM 1654 C C . ILE A 1 212 ? 43.042 37.087 -6.258 1.00 52.28 212 ILE A C 1
ATOM 1656 O O . ILE A 1 212 ? 42.765 37.649 -5.199 1.00 52.28 212 ILE A O 1
ATOM 1660 N N . SER A 1 213 ? 44.304 36.895 -6.644 1.00 54.94 213 SER A N 1
ATOM 1661 C CA . SER A 1 213 ? 45.418 37.634 -6.051 1.00 54.94 213 SER A CA 1
ATOM 1662 C C . SER A 1 213 ? 45.450 39.038 -6.657 1.00 54.94 213 SER A C 1
ATOM 1664 O O . SER A 1 213 ? 45.820 39.208 -7.818 1.00 54.94 213 SER A O 1
ATOM 1666 N N . SER A 1 214 ? 45.060 40.041 -5.876 1.00 54.19 214 SER A N 1
ATOM 1667 C CA . SER A 1 214 ? 45.354 41.442 -6.179 1.00 54.19 214 SER A CA 1
ATOM 1668 C C . SER A 1 214 ? 46.814 41.708 -5.821 1.00 54.19 214 SER A C 1
ATOM 1670 O O . SER A 1 214 ? 47.186 41.604 -4.653 1.00 54.19 214 SER A O 1
ATOM 1672 N N . ALA A 1 215 ? 47.632 42.027 -6.820 1.00 59.97 215 ALA A N 1
ATOM 1673 C CA . ALA A 1 215 ? 48.989 42.520 -6.641 1.00 59.97 215 ALA A CA 1
ATOM 1674 C C . ALA A 1 215 ? 49.045 44.000 -7.046 1.00 59.97 215 ALA A C 1
ATOM 1676 O O . ALA A 1 215 ? 48.594 44.332 -8.140 1.00 59.97 215 ALA A O 1
ATOM 1677 N N . ALA A 1 216 ? 49.665 44.789 -6.158 1.00 57.16 216 ALA A N 1
ATOM 1678 C CA . ALA A 1 216 ? 50.055 46.204 -6.246 1.00 57.16 216 ALA A CA 1
ATOM 1679 C C . ALA A 1 216 ? 48.929 47.252 -6.244 1.00 57.16 216 ALA A C 1
ATOM 1681 O O . ALA A 1 216 ? 48.186 47.367 -7.239 1.00 57.16 216 ALA A O 1
#

Radius of gyration: 28.5 Å; Cα contacts (8 Å, |Δi|>4): 52; chains: 1; bounding box: 90×72×61 Å